Protein AF-A0A1X1YJA9-F1 (afdb_monomer_lite)

Structure (mmCIF, N/CA/C/O backbone):
data_AF-A0A1X1YJA9-F1
#
_entry.id   AF-A0A1X1YJA9-F1
#
loop_
_atom_site.group_PDB
_atom_site.id
_atom_site.type_symbol
_atom_site.label_atom_id
_atom_site.label_alt_id
_atom_site.label_comp_id
_atom_site.label_asym_id
_atom_site.label_entity_id
_atom_site.label_seq_id
_atom_site.pdbx_PDB_ins_code
_atom_site.Cartn_x
_atom_site.Cartn_y
_atom_site.Cartn_z
_atom_site.occupancy
_atom_site.B_iso_or_equiv
_atom_site.auth_seq_id
_atom_site.auth_comp_id
_atom_site.auth_asym_id
_atom_site.auth_atom_id
_atom_site.pdbx_PDB_model_num
ATOM 1 N N . MET A 1 1 ? -40.851 -14.771 -26.280 1.00 38.31 1 MET A N 1
ATOM 2 C CA . MET A 1 1 ? -40.058 -15.560 -25.316 1.00 38.31 1 MET A CA 1
ATOM 3 C C . MET A 1 1 ? -38.694 -15.733 -25.950 1.00 38.31 1 MET A C 1
ATOM 5 O O . MET A 1 1 ? -38.569 -16.517 -26.878 1.00 38.31 1 MET A O 1
ATOM 9 N N . THR A 1 2 ? -37.733 -14.901 -25.561 1.00 39.34 2 THR A N 1
ATOM 10 C CA . THR A 1 2 ? -36.454 -14.766 -26.270 1.00 39.34 2 THR A CA 1
ATOM 11 C C . THR A 1 2 ? -35.361 -14.908 -25.228 1.00 39.34 2 THR A C 1
ATOM 13 O O . THR A 1 2 ? -35.292 -14.103 -24.302 1.00 39.34 2 THR A O 1
ATOM 16 N N . VAL A 1 3 ? -34.596 -15.994 -25.313 1.00 40.00 3 VAL A N 1
ATOM 17 C CA . VAL A 1 3 ? -33.599 -16.350 -24.300 1.00 40.00 3 VAL A CA 1
ATOM 18 C C . VAL A 1 3 ? -32.416 -15.395 -24.417 1.00 40.00 3 VAL A C 1
ATOM 20 O O . VAL A 1 3 ? -31.897 -15.182 -25.512 1.00 40.00 3 VAL A O 1
ATOM 23 N N . ALA A 1 4 ? -32.006 -14.812 -23.292 1.00 39.69 4 ALA A N 1
ATOM 24 C CA . ALA A 1 4 ? -30.808 -13.992 -23.235 1.00 39.69 4 ALA A CA 1
ATOM 25 C C . ALA A 1 4 ? -29.577 -14.856 -23.537 1.00 39.69 4 ALA A C 1
ATOM 27 O O . ALA A 1 4 ? -29.364 -15.890 -22.903 1.00 39.69 4 ALA A O 1
ATOM 28 N N . LEU A 1 5 ? -28.753 -14.413 -24.486 1.00 44.44 5 LEU A N 1
ATOM 29 C CA . LEU A 1 5 ? -27.400 -14.931 -24.641 1.00 44.44 5 LEU A CA 1
ATOM 30 C C . LEU A 1 5 ? -26.568 -14.396 -23.476 1.00 44.44 5 LEU A C 1
ATOM 32 O O . LEU A 1 5 ? -26.070 -13.272 -23.526 1.00 44.44 5 LEU A O 1
ATOM 36 N N . SER A 1 6 ? -26.447 -15.195 -22.416 1.00 47.00 6 SER A N 1
ATOM 37 C CA . SER A 1 6 ? -25.467 -14.966 -21.358 1.00 47.00 6 SER A CA 1
ATOM 38 C C . SER A 1 6 ? -24.074 -15.010 -21.980 1.00 47.00 6 SER A C 1
ATOM 40 O O . SER A 1 6 ? -23.556 -16.090 -22.264 1.00 47.00 6 SER A O 1
ATOM 42 N N . GLY A 1 7 ? -23.489 -13.838 -22.228 1.00 41.28 7 GLY A N 1
ATOM 43 C CA . GLY A 1 7 ? -22.099 -13.735 -22.655 1.00 41.28 7 GLY A CA 1
ATOM 44 C C . GLY A 1 7 ? -21.202 -14.424 -21.631 1.00 41.28 7 GLY A C 1
ATOM 45 O O . GLY A 1 7 ? -21.383 -14.244 -20.425 1.00 41.28 7 GLY A O 1
ATOM 46 N N . SER A 1 8 ? -20.256 -15.231 -22.106 1.00 46.12 8 SER A N 1
ATOM 47 C CA . SER A 1 8 ? -19.217 -15.798 -21.253 1.00 46.12 8 SER A CA 1
ATOM 48 C C . SER A 1 8 ? -18.495 -14.664 -20.534 1.00 46.12 8 SER A C 1
ATOM 50 O O . SER A 1 8 ? -17.975 -13.764 -21.193 1.00 46.12 8 SER A O 1
ATOM 52 N N . ALA A 1 9 ? -18.443 -14.716 -19.202 1.00 55.88 9 ALA A N 1
ATOM 53 C CA . ALA A 1 9 ? -17.535 -13.873 -18.441 1.00 55.88 9 ALA A CA 1
ATOM 54 C C . ALA A 1 9 ? -16.106 -14.264 -18.837 1.00 55.88 9 ALA A C 1
ATOM 56 O O . ALA A 1 9 ? -15.605 -15.312 -18.429 1.00 55.88 9 ALA A O 1
ATOM 57 N N . GLU A 1 10 ? -15.503 -13.466 -19.713 1.00 61.03 10 GLU A N 1
ATOM 58 C CA . GLU A 1 10 ? -14.151 -13.672 -20.216 1.00 61.03 10 GLU A CA 1
ATOM 59 C C . GLU A 1 10 ? -13.189 -13.479 -19.037 1.00 61.03 10 GLU A C 1
ATOM 61 O O . GLU A 1 10 ? -13.068 -12.387 -18.479 1.00 61.03 10 GLU A O 1
ATOM 66 N N . VAL A 1 11 ? -12.614 -14.585 -18.557 1.00 81.56 11 VAL A N 1
ATOM 67 C CA . VAL A 1 11 ? -11.820 -14.594 -17.324 1.00 81.56 11 VAL A CA 1
ATOM 68 C C . VAL A 1 11 ? -10.480 -13.924 -17.604 1.00 81.56 11 VAL A C 1
ATOM 70 O O . VAL A 1 11 ? -9.646 -14.495 -18.304 1.00 81.56 11 VAL A O 1
ATOM 73 N N . GLU A 1 12 ? -10.282 -12.732 -17.033 1.00 88.75 12 GLU A N 1
ATOM 74 C CA . GLU A 1 12 ? -9.032 -11.966 -17.111 1.00 88.75 12 GLU A CA 1
ATOM 75 C C . GLU A 1 12 ? -7.826 -12.863 -16.788 1.00 88.75 12 GLU A C 1
ATOM 77 O O . GLU A 1 12 ? -7.743 -13.464 -15.711 1.00 88.75 12 GLU A O 1
ATOM 82 N N . THR A 1 13 ? -6.874 -12.958 -17.718 1.00 92.88 13 THR A N 1
ATOM 83 C CA . THR A 1 13 ? -5.670 -13.762 -17.498 1.00 92.88 13 THR A CA 1
ATOM 84 C C . THR A 1 13 ? -4.773 -13.114 -16.434 1.00 92.88 13 THR A C 1
ATOM 86 O O . THR A 1 13 ? -4.755 -11.886 -16.296 1.00 92.88 13 THR A O 1
ATOM 89 N N . PRO A 1 14 ? -3.933 -13.887 -15.712 1.00 93.00 14 PRO A N 1
ATOM 90 C CA . PRO A 1 14 ? -3.001 -13.322 -14.730 1.00 93.00 14 PRO A CA 1
ATOM 91 C C . PRO A 1 14 ? -2.089 -12.226 -15.305 1.00 93.00 14 PRO A C 1
ATOM 93 O O . PRO A 1 14 ? -1.749 -11.272 -14.611 1.00 93.00 14 PRO A O 1
ATOM 96 N N . ARG A 1 15 ? -1.733 -12.320 -16.595 1.00 92.25 15 ARG A N 1
ATOM 97 C CA . ARG A 1 15 ? -0.917 -11.315 -17.289 1.00 92.25 15 ARG A CA 1
ATOM 98 C C . ARG A 1 15 ? -1.684 -10.016 -17.548 1.00 92.25 15 ARG A C 1
ATOM 100 O O . ARG A 1 15 ? -1.123 -8.944 -17.342 1.00 92.25 15 ARG A O 1
ATOM 107 N N . GLU A 1 16 ? -2.940 -10.095 -17.983 1.00 93.81 16 GLU A N 1
ATOM 108 C CA . GLU A 1 16 ? -3.794 -8.914 -18.187 1.00 93.81 16 GLU A CA 1
ATOM 109 C C . GLU A 1 16 ? -4.064 -8.205 -16.858 1.00 93.81 16 GLU A C 1
ATOM 111 O O . GLU A 1 16 ? -3.845 -6.996 -16.756 1.00 93.81 16 GLU A O 1
ATOM 116 N N . ARG A 1 17 ? -4.395 -8.974 -15.812 1.00 95.56 17 ARG A N 1
ATOM 117 C CA . ARG A 1 17 ? -4.565 -8.478 -14.440 1.00 95.56 17 ARG A CA 1
ATOM 118 C C . ARG A 1 17 ? -3.319 -7.758 -13.925 1.00 95.56 17 ARG A C 1
ATOM 120 O O . ARG A 1 17 ? -3.427 -6.648 -13.401 1.00 95.56 17 ARG A O 1
ATOM 127 N N . ALA A 1 18 ? -2.141 -8.356 -14.117 1.00 94.50 18 ALA A N 1
ATOM 128 C CA . ALA A 1 18 ? -0.868 -7.764 -13.723 1.00 94.50 18 ALA A CA 1
ATOM 129 C C . ALA A 1 18 ? -0.616 -6.424 -14.436 1.00 94.50 18 ALA A C 1
ATOM 131 O O . ALA A 1 18 ? -0.303 -5.426 -13.786 1.00 94.50 18 ALA A O 1
ATOM 132 N N . VAL A 1 19 ? -0.809 -6.367 -15.760 1.00 93.81 19 VAL A N 1
ATOM 133 C CA . VAL A 1 19 ? -0.660 -5.127 -16.545 1.00 93.81 19 VAL A CA 1
ATOM 134 C C . VAL A 1 19 ? -1.670 -4.066 -16.096 1.00 93.81 19 VAL A C 1
ATOM 136 O O . VAL A 1 19 ? -1.288 -2.918 -15.864 1.00 93.81 19 VAL A O 1
ATOM 139 N N . ARG A 1 20 ? -2.940 -4.438 -15.892 1.00 95.81 20 ARG A N 1
ATOM 140 C CA . ARG A 1 20 ? -3.984 -3.526 -15.406 1.00 95.81 20 ARG A CA 1
ATOM 141 C C . ARG A 1 20 ? -3.640 -2.938 -14.037 1.00 95.81 20 ARG A C 1
ATOM 143 O O . ARG A 1 20 ? -3.781 -1.731 -13.854 1.00 95.81 20 ARG A O 1
ATOM 150 N N . ARG A 1 21 ? -3.153 -3.750 -13.094 1.00 95.19 21 ARG A N 1
ATOM 151 C CA . ARG A 1 21 ? -2.753 -3.288 -11.752 1.00 95.19 21 ARG A CA 1
ATOM 152 C C . ARG A 1 21 ? -1.483 -2.436 -11.758 1.00 95.19 21 ARG A C 1
ATOM 154 O O . ARG A 1 21 ? -1.374 -1.528 -10.942 1.00 95.19 21 ARG A O 1
ATOM 161 N N . VAL A 1 22 ? -0.553 -2.641 -12.692 1.00 94.00 22 VAL A N 1
ATOM 162 C CA . VAL A 1 22 ? 0.567 -1.702 -12.913 1.00 94.00 22 VAL A CA 1
ATOM 163 C C . VAL A 1 22 ? 0.062 -0.350 -13.411 1.00 94.00 22 VAL A C 1
ATOM 165 O O . VAL A 1 22 ? 0.525 0.696 -12.964 1.00 94.00 22 VAL A O 1
ATOM 168 N N . GLU A 1 23 ? -0.904 -0.352 -14.323 1.00 92.50 23 GLU A N 1
ATOM 169 C CA . GLU A 1 23 ? -1.523 0.870 -14.833 1.00 92.50 23 GLU A CA 1
ATOM 170 C C . GLU A 1 23 ? -2.392 1.584 -13.779 1.00 92.50 23 GLU A C 1
ATOM 172 O O . GLU A 1 23 ? -2.466 2.812 -13.767 1.00 92.50 23 GLU A O 1
ATOM 177 N N . GLU A 1 24 ? -2.996 0.840 -12.851 1.00 93.62 24 GLU A N 1
ATOM 178 C CA . GLU A 1 24 ? -3.624 1.368 -11.635 1.00 93.62 24 GLU A CA 1
ATOM 179 C C . GLU A 1 24 ? -2.577 1.996 -10.698 1.00 93.62 24 GLU A C 1
ATOM 181 O O . GLU A 1 24 ? -2.713 3.156 -10.315 1.00 93.62 24 GLU A O 1
ATOM 186 N N . LEU A 1 25 ? -1.478 1.285 -10.421 1.00 93.56 25 LEU A N 1
ATOM 187 C CA . LEU A 1 25 ? -0.367 1.739 -9.577 1.00 93.56 25 LEU A CA 1
ATOM 188 C C . LEU A 1 25 ? 0.267 3.044 -10.091 1.00 93.56 25 LEU A C 1
ATOM 190 O O . LEU A 1 25 ? 0.541 3.941 -9.301 1.00 93.56 25 LEU A O 1
ATOM 194 N N . LYS A 1 26 ? 0.442 3.188 -11.412 1.00 88.38 26 LYS A N 1
ATOM 195 C CA . LYS A 1 26 ? 0.945 4.422 -12.050 1.00 88.38 26 LYS A CA 1
ATOM 196 C C . LYS A 1 26 ? -0.016 5.613 -11.936 1.00 88.38 26 LYS A C 1
ATOM 198 O O . LYS A 1 26 ? 0.427 6.755 -12.033 1.00 88.38 26 LYS A O 1
ATOM 203 N N . ARG A 1 27 ? -1.323 5.367 -11.779 1.00 87.94 27 ARG A N 1
ATOM 204 C CA . ARG A 1 27 ? -2.365 6.404 -11.626 1.00 87.94 27 ARG A CA 1
ATOM 205 C C . ARG A 1 27 ? -2.728 6.677 -10.162 1.00 87.94 27 ARG A C 1
ATOM 207 O O . ARG A 1 27 ? -3.435 7.645 -9.887 1.00 87.94 27 ARG A O 1
ATOM 214 N N . ALA A 1 28 ? -2.261 5.846 -9.232 1.00 86.06 28 ALA A N 1
ATOM 215 C CA . ALA A 1 28 ? -2.582 5.926 -7.816 1.00 86.06 28 ALA A CA 1
ATOM 216 C C . ALA A 1 28 ? -1.947 7.163 -7.150 1.00 86.06 28 ALA A C 1
ATOM 218 O O . ALA A 1 28 ? -0.777 7.163 -6.778 1.00 86.06 28 ALA A O 1
ATOM 219 N N . VAL A 1 29 ? -2.750 8.212 -6.943 1.00 67.88 29 VAL A N 1
ATOM 220 C CA . VAL A 1 29 ? -2.381 9.382 -6.114 1.00 67.88 29 VAL A CA 1
ATOM 221 C C . VAL A 1 29 ? -2.422 9.040 -4.611 1.00 67.88 29 VAL A C 1
ATOM 223 O O . VAL A 1 29 ? -1.763 9.682 -3.798 1.00 67.88 29 VAL A O 1
ATOM 226 N N . GLY A 1 30 ? -3.161 7.991 -4.243 1.00 78.44 30 GLY A N 1
ATOM 227 C CA . GLY A 1 30 ? -3.209 7.376 -2.917 1.00 78.44 30 GLY A CA 1
ATOM 228 C C . GLY A 1 30 ? -3.543 5.886 -3.049 1.00 78.44 30 GLY A C 1
ATOM 229 O O . GLY A 1 30 ? -3.895 5.431 -4.135 1.00 78.44 30 GLY A O 1
ATOM 230 N N . GLY A 1 31 ? -3.402 5.105 -1.974 1.00 84.62 31 GLY A N 1
ATOM 231 C CA . GLY A 1 31 ? -3.636 3.651 -2.026 1.00 84.62 31 GLY A CA 1
ATOM 232 C C . GLY A 1 31 ? -2.539 2.847 -2.745 1.00 84.62 31 GLY A C 1
ATOM 233 O O . GLY A 1 31 ? -2.741 1.683 -3.068 1.00 84.62 31 GLY A O 1
ATOM 234 N N . VAL A 1 32 ? -1.351 3.423 -2.967 1.00 93.25 32 VAL A N 1
ATOM 235 C CA . VAL A 1 32 ? -0.197 2.743 -3.598 1.00 93.25 32 VAL A CA 1
ATOM 236 C C . VAL A 1 32 ? 0.113 1.399 -2.921 1.00 93.25 32 VAL A C 1
ATOM 238 O O . VAL A 1 32 ? 0.287 0.387 -3.595 1.00 93.25 32 VAL A O 1
ATOM 241 N N . LEU A 1 33 ? 0.123 1.368 -1.585 1.00 94.50 33 LEU A N 1
ATOM 242 C CA . LEU A 1 33 ? 0.363 0.155 -0.793 1.00 94.50 33 LEU A CA 1
ATOM 243 C C . LEU A 1 33 ? -0.752 -0.890 -0.939 1.00 94.50 33 LEU A C 1
ATOM 245 O O . LEU A 1 33 ? -0.474 -2.084 -0.909 1.00 94.50 33 LEU A O 1
ATOM 249 N N . GLU A 1 34 ? -1.996 -0.458 -1.143 1.00 94.06 34 GLU A N 1
ATOM 250 C CA . GLU A 1 34 ? -3.133 -1.340 -1.407 1.00 94.06 34 GLU A CA 1
ATOM 251 C C . GLU A 1 34 ? -3.023 -2.012 -2.786 1.00 94.06 34 GLU A C 1
ATOM 253 O O . GLU A 1 34 ? -3.239 -3.222 -2.906 1.00 94.06 34 GLU A O 1
ATOM 258 N N . VAL A 1 35 ? -2.642 -1.268 -3.829 1.00 95.44 35 VAL A N 1
ATOM 259 C CA . VAL A 1 35 ? -2.414 -1.845 -5.167 1.00 95.44 35 VAL A CA 1
ATOM 260 C C . VAL A 1 35 ? -1.210 -2.791 -5.137 1.00 95.44 35 VAL A C 1
ATOM 262 O O . VAL A 1 35 ? -1.294 -3.925 -5.609 1.00 95.44 35 VAL A O 1
ATOM 265 N N . LEU A 1 36 ? -0.114 -2.382 -4.489 1.00 96.62 36 LEU A N 1
ATOM 266 C CA . LEU A 1 36 ? 1.062 -3.229 -4.280 1.00 96.62 36 LEU A CA 1
ATOM 267 C C . LEU A 1 36 ? 0.748 -4.514 -3.503 1.00 96.62 36 LEU A C 1
ATOM 269 O O . LEU A 1 36 ? 1.248 -5.573 -3.872 1.00 96.62 36 LEU A O 1
ATOM 273 N N . ALA A 1 37 ? -0.093 -4.455 -2.469 1.00 96.38 37 ALA A N 1
ATOM 274 C CA . ALA A 1 37 ? -0.510 -5.634 -1.715 1.00 96.38 37 ALA A CA 1
ATOM 275 C C . ALA A 1 37 ? -1.370 -6.601 -2.544 1.00 96.38 37 ALA A C 1
ATOM 277 O O . ALA A 1 37 ? -1.283 -7.810 -2.341 1.00 96.38 37 ALA A O 1
ATOM 278 N N . ALA A 1 38 ? -2.155 -6.102 -3.507 1.00 95.19 38 ALA A N 1
ATOM 279 C CA . ALA A 1 38 ? -2.885 -6.957 -4.444 1.00 95.19 38 ALA A CA 1
ATOM 280 C C . ALA A 1 38 ? -1.932 -7.641 -5.446 1.00 95.19 38 ALA A C 1
ATOM 282 O O . ALA A 1 38 ? -2.020 -8.849 -5.653 1.00 95.19 38 ALA A O 1
ATOM 283 N N . 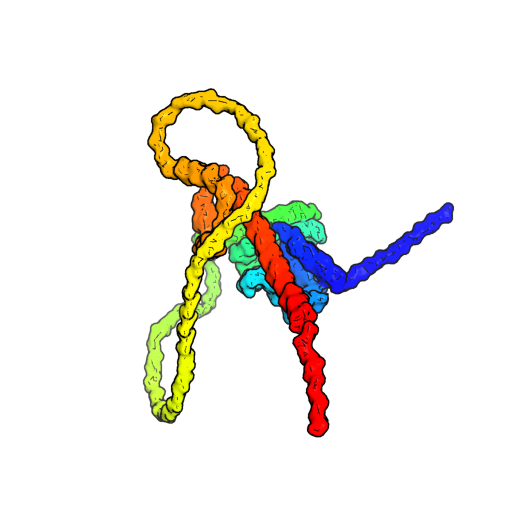ILE A 1 39 ? -0.968 -6.889 -5.996 1.00 96.62 39 ILE A N 1
ATOM 284 C CA . ILE A 1 39 ? 0.088 -7.417 -6.882 1.00 96.62 39 ILE A CA 1
ATOM 285 C C . ILE A 1 39 ? 0.963 -8.456 -6.160 1.00 96.62 39 ILE A C 1
ATOM 287 O O . ILE A 1 39 ? 1.380 -9.440 -6.767 1.00 96.62 39 ILE A O 1
ATOM 291 N N . TYR A 1 40 ? 1.255 -8.242 -4.874 1.00 97.06 40 TYR A N 1
ATOM 292 C CA . TYR A 1 40 ? 2.012 -9.180 -4.047 1.00 97.06 40 TYR A CA 1
ATOM 293 C C . TYR A 1 40 ? 1.235 -10.480 -3.803 1.00 97.06 40 TYR A C 1
ATOM 295 O O . TYR A 1 40 ? 1.763 -11.551 -4.093 1.00 97.06 40 TYR A O 1
ATOM 303 N N . ARG A 1 41 ? -0.015 -10.378 -3.317 1.00 95.50 41 ARG A N 1
ATOM 304 C CA . ARG A 1 41 ? -0.879 -11.523 -2.971 1.00 95.50 41 ARG A CA 1
ATOM 305 C C . ARG A 1 41 ? -1.089 -12.473 -4.147 1.00 95.50 41 ARG A C 1
ATOM 307 O O . ARG A 1 41 ? -0.960 -13.678 -3.979 1.00 95.50 41 ARG A O 1
ATOM 314 N N . ASP A 1 42 ? -1.391 -11.922 -5.319 1.00 96.06 42 ASP A N 1
ATOM 315 C CA . ASP A 1 42 ? -1.706 -12.716 -6.512 1.00 96.06 42 ASP A CA 1
ATOM 316 C C . ASP A 1 42 ? -0.458 -13.033 -7.365 1.00 96.06 42 ASP A C 1
ATOM 318 O O . ASP A 1 42 ? -0.577 -13.537 -8.481 1.00 96.06 42 ASP A O 1
ATOM 322 N N . GLU A 1 43 ? 0.736 -12.710 -6.849 1.00 96.31 43 GLU A N 1
ATOM 323 C CA . GLU A 1 43 ? 2.055 -12.887 -7.476 1.00 96.31 43 GLU A CA 1
ATOM 324 C C . GLU A 1 43 ? 2.194 -12.273 -8.885 1.00 96.31 43 GLU A C 1
ATOM 326 O O . GLU A 1 43 ? 3.091 -12.633 -9.651 1.00 96.31 43 GLU A O 1
ATOM 331 N N . ASP A 1 44 ? 1.347 -11.291 -9.211 1.00 96.44 44 ASP A N 1
ATOM 332 C CA . ASP A 1 44 ? 1.228 -10.653 -10.529 1.00 96.44 44 ASP A CA 1
ATOM 333 C C . ASP A 1 44 ? 2.568 -10.118 -11.062 1.00 96.44 44 ASP A C 1
ATOM 335 O O . ASP A 1 44 ? 2.820 -10.131 -12.268 1.00 96.44 44 ASP A O 1
ATOM 339 N N . TRP A 1 45 ? 3.462 -9.699 -10.160 1.00 95.62 45 TRP A N 1
ATOM 340 C CA . TRP A 1 45 ? 4.809 -9.225 -10.485 1.00 95.62 45 TRP A CA 1
ATOM 341 C C . TRP A 1 45 ? 5.660 -10.245 -11.258 1.00 95.62 45 TRP A C 1
ATOM 343 O O . TRP A 1 45 ? 6.564 -9.837 -11.984 1.00 95.62 45 TRP A O 1
ATOM 353 N N . ARG A 1 46 ? 5.356 -11.548 -11.164 1.00 96.50 46 ARG A N 1
ATOM 354 C CA . ARG A 1 46 ? 6.037 -12.617 -11.918 1.00 96.50 46 ARG A CA 1
ATOM 355 C C . ARG A 1 46 ? 5.704 -12.635 -13.410 1.00 96.50 46 ARG A C 1
ATOM 357 O O . ARG A 1 46 ? 6.454 -13.217 -14.187 1.00 96.50 46 ARG A O 1
ATOM 364 N N . TYR A 1 47 ? 4.594 -12.019 -13.819 1.00 95.56 47 TYR A N 1
ATOM 365 C CA . TYR A 1 47 ? 4.184 -11.918 -15.227 1.00 95.56 47 TYR A CA 1
ATOM 366 C C . TYR A 1 47 ? 4.674 -10.621 -15.893 1.00 95.56 47 TYR A C 1
ATOM 368 O O . TYR A 1 47 ? 4.476 -10.417 -17.095 1.00 95.56 47 TYR A O 1
ATOM 376 N N . LEU A 1 48 ? 5.318 -9.745 -15.117 1.00 94.62 48 LEU A N 1
ATOM 377 C CA . LEU A 1 48 ? 5.828 -8.449 -15.543 1.00 94.62 48 LEU A CA 1
ATOM 378 C C . LEU A 1 48 ? 7.328 -8.511 -15.843 1.00 94.62 48 LEU A C 1
ATOM 380 O O . LEU A 1 48 ? 8.063 -9.326 -15.289 1.00 94.62 48 LEU A O 1
ATOM 384 N N . HIS A 1 49 ? 7.759 -7.621 -16.731 1.00 93.75 49 HIS A N 1
ATOM 385 C CA . HIS A 1 49 ? 9.134 -7.520 -17.205 1.00 93.75 49 HIS A CA 1
ATOM 386 C C . HIS A 1 49 ? 9.567 -6.047 -17.171 1.00 93.75 49 HIS A C 1
ATOM 388 O O . HIS A 1 49 ? 8.712 -5.155 -17.194 1.00 93.75 49 HIS A O 1
ATOM 394 N N . ASP A 1 50 ? 10.871 -5.795 -17.093 1.00 92.19 50 ASP A N 1
ATOM 395 C CA . ASP A 1 50 ? 11.444 -4.448 -17.189 1.00 92.19 50 ASP A CA 1
ATOM 396 C C . ASP A 1 50 ? 11.568 -3.953 -18.648 1.00 92.19 50 ASP A C 1
ATOM 398 O O . ASP A 1 50 ? 11.220 -4.662 -19.594 1.00 92.19 50 ASP A O 1
ATOM 402 N N . ASP A 1 51 ? 12.075 -2.728 -18.837 1.00 90.50 51 ASP A N 1
ATOM 403 C CA . ASP A 1 51 ? 12.312 -2.110 -20.154 1.00 90.50 51 ASP A CA 1
ATOM 404 C C . ASP A 1 51 ? 13.279 -2.926 -21.046 1.00 90.50 51 ASP A C 1
ATOM 406 O O . ASP A 1 51 ? 13.306 -2.733 -22.262 1.00 90.50 51 ASP A O 1
ATOM 410 N N . THR A 1 52 ? 14.067 -3.851 -20.477 1.00 90.12 52 THR A N 1
ATOM 411 C CA . THR A 1 52 ? 14.957 -4.761 -21.227 1.00 90.12 52 THR A CA 1
ATOM 412 C C . THR A 1 52 ? 14.271 -6.069 -21.632 1.00 90.12 52 THR A C 1
ATOM 414 O O . THR A 1 52 ? 14.840 -6.863 -22.382 1.00 90.12 52 THR A O 1
ATOM 417 N N . GLY A 1 53 ? 13.041 -6.297 -21.161 1.00 90.88 53 GLY A N 1
ATOM 418 C CA . GLY A 1 53 ? 12.308 -7.546 -21.336 1.00 90.88 53 GLY A CA 1
ATOM 419 C C . GLY A 1 53 ? 12.724 -8.648 -20.357 1.00 90.88 53 GLY A C 1
ATOM 420 O O . GLY A 1 53 ? 12.334 -9.797 -20.560 1.00 90.88 53 GLY A O 1
ATOM 421 N N . ALA A 1 54 ? 13.486 -8.334 -19.304 1.00 93.56 54 ALA A N 1
ATOM 422 C CA . ALA A 1 54 ? 13.859 -9.301 -18.276 1.00 93.56 54 ALA A CA 1
ATOM 423 C C . ALA A 1 54 ? 12.750 -9.425 -17.208 1.00 93.56 54 ALA A C 1
ATOM 425 O O . ALA A 1 54 ? 12.167 -8.413 -16.810 1.00 93.56 54 ALA A O 1
ATOM 426 N N . PRO A 1 55 ? 12.432 -10.641 -16.722 1.00 94.50 55 PRO A N 1
ATOM 427 C CA . PRO A 1 55 ? 11.478 -10.821 -15.631 1.00 94.50 55 PRO A CA 1
ATOM 428 C C . PRO A 1 55 ? 12.073 -10.335 -14.304 1.00 94.50 55 PRO A C 1
ATOM 430 O O . PRO A 1 55 ? 13.269 -10.491 -14.047 1.00 94.50 55 PRO A O 1
ATOM 433 N N . PHE A 1 56 ? 11.236 -9.795 -13.417 1.00 94.25 56 PHE A N 1
ATOM 434 C CA . PHE A 1 56 ? 11.689 -9.390 -12.084 1.00 94.25 56 PHE A CA 1
ATOM 435 C C . PHE A 1 56 ? 12.076 -10.611 -11.238 1.00 94.25 56 PHE A C 1
ATOM 437 O O . PHE A 1 56 ? 11.285 -11.536 -11.067 1.00 94.25 56 PHE A O 1
ATOM 444 N N . ALA A 1 57 ? 13.264 -10.587 -10.630 1.00 92.62 57 ALA A N 1
ATOM 445 C CA . ALA A 1 57 ? 13.753 -11.648 -9.746 1.00 92.62 57 ALA A CA 1
ATOM 446 C C . ALA A 1 57 ? 13.035 -11.681 -8.381 1.00 92.62 57 ALA A C 1
ATOM 448 O O . ALA A 1 57 ? 13.160 -12.643 -7.625 1.00 92.62 57 ALA A O 1
ATOM 449 N N . GLY A 1 58 ? 12.285 -10.629 -8.041 1.00 94.94 58 GLY A N 1
ATOM 450 C CA . GLY A 1 58 ? 11.505 -10.556 -6.812 1.00 94.94 58 GLY A CA 1
ATOM 451 C C . GLY A 1 58 ? 10.649 -9.297 -6.726 1.00 94.94 58 GLY A C 1
ATOM 452 O O . GLY A 1 58 ? 10.975 -8.264 -7.314 1.00 94.94 58 GLY A O 1
ATOM 453 N N . PHE A 1 59 ? 9.595 -9.350 -5.910 1.00 95.88 59 PHE A N 1
ATOM 454 C CA . PHE A 1 59 ? 8.682 -8.225 -5.685 1.00 95.88 59 PHE A CA 1
ATOM 455 C C . PHE A 1 59 ? 9.399 -6.922 -5.275 1.00 95.88 59 PHE A C 1
ATOM 457 O O . PHE A 1 59 ? 9.044 -5.847 -5.746 1.00 95.88 59 PHE A O 1
ATOM 464 N N . GLY A 1 60 ? 10.467 -7.002 -4.471 1.00 94.62 60 GLY A N 1
ATOM 465 C CA . GLY A 1 60 ? 11.266 -5.826 -4.097 1.00 94.62 60 GLY A CA 1
ATOM 466 C C . GLY A 1 60 ? 11.947 -5.126 -5.284 1.00 94.62 60 GLY A C 1
ATOM 467 O O . GLY A 1 60 ? 11.995 -3.898 -5.311 1.00 94.62 60 GLY A O 1
ATOM 468 N N . GLN A 1 61 ? 12.413 -5.884 -6.286 1.00 94.62 61 GLN A N 1
ATOM 469 C CA . GLN A 1 61 ? 12.983 -5.327 -7.520 1.00 94.62 61 GLN A CA 1
ATOM 470 C C . GLN A 1 61 ? 11.886 -4.678 -8.372 1.00 94.62 61 GLN A C 1
ATOM 472 O O . GLN A 1 61 ? 12.067 -3.557 -8.840 1.00 94.62 61 GLN A O 1
ATOM 477 N N . PHE A 1 62 ? 10.732 -5.340 -8.511 1.00 95.88 62 PHE A N 1
ATOM 478 C CA . PHE A 1 62 ? 9.556 -4.786 -9.191 1.00 95.88 62 PHE A CA 1
ATOM 479 C C . PHE A 1 62 ? 9.112 -3.445 -8.576 1.00 95.88 62 PHE A C 1
ATOM 481 O O . PHE A 1 62 ? 8.879 -2.480 -9.306 1.00 95.88 62 PHE A O 1
ATOM 488 N N . VAL A 1 63 ? 9.042 -3.358 -7.242 1.00 95.31 63 VAL A N 1
ATOM 489 C CA . VAL A 1 63 ? 8.702 -2.122 -6.516 1.00 95.31 63 VAL A CA 1
ATOM 490 C C . VAL A 1 63 ? 9.745 -1.030 -6.762 1.00 95.31 63 VAL A C 1
ATOM 492 O O . VAL A 1 63 ? 9.369 0.094 -7.088 1.00 95.31 63 VAL A O 1
ATOM 495 N N . GLN A 1 64 ? 11.042 -1.349 -6.648 1.00 94.50 64 GLN A N 1
ATOM 496 C CA . GLN A 1 64 ? 12.127 -0.390 -6.897 1.00 94.50 64 GLN A CA 1
ATOM 497 C C . GLN A 1 64 ? 12.098 0.152 -8.329 1.00 94.50 64 GLN A C 1
ATOM 499 O O . GLN A 1 64 ? 12.295 1.344 -8.541 1.00 94.50 64 GLN A O 1
ATOM 504 N N . TYR A 1 65 ? 11.845 -0.717 -9.303 1.00 94.00 65 TYR A N 1
ATOM 505 C CA . TYR A 1 65 ? 11.762 -0.352 -10.710 1.00 94.00 65 TYR A CA 1
ATOM 506 C C . TYR A 1 65 ? 10.525 0.510 -11.011 1.00 94.00 65 TYR A C 1
ATOM 508 O O . TYR A 1 65 ? 10.628 1.539 -11.672 1.00 94.00 65 TYR A O 1
ATOM 516 N N . THR A 1 66 ? 9.358 0.122 -10.487 1.00 91.88 66 THR A N 1
ATOM 517 C CA . THR A 1 66 ? 8.069 0.726 -10.867 1.00 91.88 66 THR A CA 1
ATOM 518 C C . THR A 1 66 ? 7.778 2.040 -10.144 1.00 91.88 66 THR A C 1
ATOM 520 O O . THR A 1 66 ? 7.209 2.949 -10.745 1.00 91.88 66 THR A O 1
ATOM 523 N N . LEU A 1 67 ? 8.163 2.162 -8.868 1.00 89.62 67 LEU A N 1
ATOM 524 C CA . LEU A 1 67 ? 8.027 3.410 -8.101 1.00 89.62 67 LEU A CA 1
ATOM 525 C C . LEU A 1 67 ? 9.284 4.292 -8.163 1.00 89.62 67 LEU A C 1
ATOM 527 O O . LEU A 1 67 ? 9.238 5.458 -7.771 1.00 89.62 67 LEU A O 1
ATOM 531 N N . GLY A 1 68 ? 10.405 3.746 -8.637 1.00 86.19 68 GLY A N 1
ATOM 532 C CA . GLY A 1 68 ? 11.697 4.420 -8.642 1.00 86.19 68 GLY A CA 1
ATOM 533 C C . GLY A 1 68 ? 12.273 4.667 -7.241 1.00 86.19 68 GLY A C 1
ATOM 534 O O . GLY A 1 68 ? 11.837 4.126 -6.218 1.00 86.19 68 GLY A O 1
ATOM 535 N N . GLY A 1 69 ? 13.287 5.531 -7.196 1.00 84.56 69 GLY A N 1
ATOM 536 C CA . GLY A 1 69 ? 13.992 5.888 -5.967 1.00 84.56 69 GLY A CA 1
ATOM 537 C C . GLY A 1 69 ? 14.995 4.824 -5.508 1.00 84.56 69 GLY A C 1
ATOM 538 O O . GLY A 1 69 ? 15.545 4.062 -6.302 1.00 84.56 69 GLY A O 1
ATOM 539 N N . SER A 1 70 ? 15.293 4.811 -4.208 1.00 87.88 70 SER A N 1
ATOM 540 C CA . SER A 1 70 ? 16.344 3.962 -3.637 1.00 87.88 70 SER A CA 1
ATOM 541 C C . SER A 1 70 ? 15.850 2.562 -3.255 1.00 87.88 70 SER A C 1
ATOM 543 O O . SER A 1 70 ? 14.688 2.362 -2.898 1.00 87.88 70 SER A O 1
ATOM 545 N N . ALA A 1 71 ? 16.770 1.593 -3.204 1.00 88.25 71 ALA A N 1
ATOM 546 C CA . ALA A 1 71 ? 16.497 0.260 -2.655 1.00 88.25 71 ALA A CA 1
ATOM 547 C C . ALA A 1 71 ? 15.986 0.308 -1.195 1.00 88.25 71 ALA A C 1
ATOM 549 O O . ALA A 1 71 ? 15.195 -0.537 -0.781 1.00 88.25 71 ALA A O 1
ATOM 550 N N . SER A 1 72 ? 16.382 1.330 -0.422 1.00 87.38 72 SER A N 1
ATOM 551 C CA . SER A 1 72 ? 15.860 1.583 0.931 1.00 87.38 72 SER A CA 1
ATOM 552 C C . SER A 1 72 ? 14.368 1.939 0.910 1.00 87.38 72 SER A C 1
ATOM 554 O O . SER A 1 72 ? 13.591 1.383 1.686 1.00 87.38 72 SER A O 1
ATOM 556 N N . ASN A 1 73 ? 13.938 2.793 -0.027 1.00 87.50 73 ASN A N 1
ATOM 557 C CA . ASN A 1 73 ? 12.525 3.113 -0.231 1.00 87.50 73 ASN A CA 1
ATOM 558 C C . ASN A 1 73 ? 11.723 1.862 -0.629 1.00 87.50 73 ASN A C 1
ATOM 560 O O . ASN A 1 73 ? 10.734 1.526 0.021 1.00 87.50 73 ASN A O 1
ATOM 564 N N . ALA A 1 74 ? 12.202 1.111 -1.626 1.00 91.94 74 ALA A N 1
ATOM 565 C CA . ALA A 1 74 ? 11.559 -0.127 -2.069 1.00 91.94 74 ALA A CA 1
ATOM 566 C C . ALA A 1 74 ? 11.431 -1.168 -0.941 1.00 91.94 74 ALA A C 1
ATOM 568 O O . ALA A 1 74 ? 10.390 -1.813 -0.808 1.00 91.94 74 ALA A O 1
ATOM 569 N N . ARG A 1 75 ? 12.445 -1.280 -0.069 1.00 91.69 75 ARG A N 1
ATOM 570 C CA . ARG A 1 75 ? 12.398 -2.130 1.130 1.00 91.69 75 ARG A CA 1
ATOM 571 C C . ARG A 1 75 ? 11.290 -1.711 2.103 1.00 91.69 75 ARG A C 1
ATOM 573 O O . ARG A 1 75 ? 10.633 -2.598 2.637 1.00 91.69 75 ARG A O 1
ATOM 580 N N . ARG A 1 76 ? 11.053 -0.407 2.318 1.00 91.44 76 ARG A N 1
ATOM 581 C CA . ARG A 1 76 ? 9.949 0.083 3.174 1.00 91.44 76 ARG A CA 1
ATOM 582 C C . ARG A 1 76 ? 8.584 -0.274 2.592 1.00 91.44 76 ARG A C 1
ATOM 584 O O . ARG A 1 76 ? 7.753 -0.815 3.312 1.00 91.44 76 ARG A O 1
ATOM 591 N N . TYR A 1 77 ? 8.372 -0.032 1.296 1.00 93.75 77 TYR A N 1
ATOM 592 C CA . TYR A 1 77 ? 7.130 -0.417 0.612 1.00 93.75 77 TYR A CA 1
ATOM 593 C C . TYR A 1 77 ? 6.880 -1.923 0.705 1.00 93.75 77 TYR A C 1
ATOM 595 O O . TYR A 1 77 ? 5.789 -2.338 1.090 1.00 93.75 77 TYR A O 1
ATOM 603 N N . ARG A 1 78 ? 7.907 -2.739 0.432 1.00 94.62 78 ARG A N 1
ATOM 604 C CA . ARG A 1 78 ? 7.834 -4.194 0.582 1.00 94.62 78 ARG A CA 1
ATOM 605 C C . ARG A 1 78 ? 7.463 -4.599 2.011 1.00 94.62 78 ARG A C 1
ATOM 607 O O . ARG A 1 78 ? 6.516 -5.353 2.191 1.00 94.62 78 ARG A O 1
ATOM 614 N N . GLN A 1 79 ? 8.166 -4.068 3.012 1.00 93.38 79 GLN A N 1
ATOM 615 C CA . GLN A 1 79 ? 7.903 -4.356 4.423 1.00 93.38 79 GLN A CA 1
ATOM 616 C C . GLN A 1 79 ? 6.465 -3.988 4.815 1.00 93.38 79 GLN A C 1
ATOM 618 O O . GLN A 1 79 ? 5.768 -4.807 5.397 1.00 93.38 79 GLN A O 1
ATOM 623 N N . GLY A 1 80 ? 5.990 -2.791 4.463 1.00 94.62 80 GLY A N 1
ATOM 624 C CA . GLY A 1 80 ? 4.621 -2.372 4.770 1.00 94.62 80 GLY A CA 1
ATOM 625 C C . GLY A 1 80 ? 3.549 -3.234 4.105 1.00 94.62 80 GLY A C 1
ATOM 626 O O . GLY A 1 80 ? 2.520 -3.508 4.716 1.00 94.62 80 GLY A O 1
ATOM 627 N N . VAL A 1 81 ? 3.797 -3.710 2.883 1.00 96.75 81 VAL A N 1
ATOM 628 C CA . VAL A 1 81 ? 2.929 -4.687 2.211 1.00 96.75 81 VAL A CA 1
ATOM 629 C C . VAL A 1 81 ? 2.930 -6.021 2.962 1.00 96.75 81 VAL A C 1
ATOM 631 O O . VAL A 1 81 ? 1.870 -6.475 3.385 1.00 96.75 81 VAL A O 1
ATOM 634 N N . GLU A 1 82 ? 4.108 -6.614 3.166 1.00 95.50 82 GLU A N 1
ATOM 635 C CA . GLU A 1 82 ? 4.291 -7.951 3.750 1.00 95.50 82 GLU A CA 1
ATOM 636 C C . GLU A 1 82 ? 3.832 -8.037 5.214 1.00 95.50 82 GLU A C 1
ATOM 638 O O . GLU A 1 82 ? 3.266 -9.048 5.621 1.00 95.50 82 GLU A O 1
ATOM 643 N N . THR A 1 83 ? 4.083 -7.001 6.022 1.00 95.12 83 THR A N 1
ATOM 644 C CA . THR A 1 83 ? 3.970 -7.080 7.490 1.00 95.12 83 THR A CA 1
ATOM 645 C C . THR A 1 83 ? 2.854 -6.232 8.089 1.00 95.12 83 THR A C 1
ATOM 647 O O . THR A 1 83 ? 2.770 -6.158 9.313 1.00 95.12 83 THR A O 1
ATOM 650 N N . LEU A 1 84 ? 2.055 -5.547 7.267 1.00 95.94 84 LEU A N 1
ATOM 651 C CA . LEU A 1 84 ? 0.959 -4.696 7.737 1.00 95.94 84 LEU A CA 1
ATOM 652 C C . LEU A 1 84 ? -0.251 -4.752 6.797 1.00 95.94 84 LEU A C 1
ATOM 654 O O . LEU A 1 84 ? -1.305 -5.230 7.197 1.00 95.94 84 LEU A O 1
ATOM 658 N N . VAL A 1 85 ? -0.114 -4.333 5.536 1.00 96.75 85 VAL A N 1
ATOM 659 C CA . VAL A 1 85 ? -1.274 -4.165 4.639 1.00 96.75 85 VAL A CA 1
ATOM 660 C C . VAL A 1 85 ? -1.879 -5.495 4.184 1.00 96.75 85 VAL A C 1
ATOM 662 O O . VAL A 1 85 ? -3.101 -5.592 4.114 1.00 96.75 85 VAL A O 1
ATOM 665 N N . VAL A 1 86 ? -1.073 -6.525 3.899 1.00 96.69 86 VAL A N 1
ATOM 666 C CA . VAL A 1 86 ? -1.610 -7.862 3.577 1.00 96.69 86 VAL A CA 1
ATOM 667 C C . VAL A 1 86 ? -2.295 -8.499 4.799 1.00 96.69 86 VAL A C 1
ATOM 669 O O . VAL A 1 86 ? -3.476 -8.809 4.669 1.00 96.69 86 VAL A O 1
ATOM 672 N N . PRO A 1 87 ? -1.660 -8.601 5.989 1.00 96.69 87 PRO A N 1
ATOM 673 C CA . PRO A 1 87 ? -2.331 -9.127 7.180 1.00 96.69 87 PRO A CA 1
ATOM 674 C C . PRO A 1 87 ? -3.618 -8.385 7.558 1.00 96.69 87 PRO A C 1
ATOM 676 O O . PRO A 1 87 ? -4.617 -9.030 7.851 1.00 96.69 87 PRO A O 1
ATOM 679 N N . LEU A 1 88 ? -3.633 -7.045 7.513 1.00 96.38 88 LEU A N 1
ATOM 680 C CA . LEU A 1 88 ? -4.844 -6.280 7.832 1.00 96.38 88 LEU A CA 1
ATOM 681 C C . LEU A 1 88 ? -5.981 -6.555 6.838 1.00 96.38 88 LEU A C 1
ATOM 683 O O . LEU A 1 88 ? -7.126 -6.665 7.257 1.00 96.38 88 LEU A O 1
ATOM 687 N N . ARG A 1 89 ? -5.681 -6.745 5.545 1.00 95.19 89 ARG A N 1
ATOM 688 C CA . ARG A 1 89 ? -6.694 -7.117 4.542 1.00 95.19 89 ARG A CA 1
ATOM 689 C C . ARG A 1 89 ? -7.342 -8.470 4.790 1.00 95.19 89 ARG A C 1
ATOM 691 O O . ARG A 1 89 ? -8.511 -8.625 4.462 1.00 95.19 89 ARG A O 1
ATOM 698 N N . ASP A 1 90 ? -6.599 -9.428 5.335 1.00 94.69 90 ASP A N 1
ATOM 699 C CA . ASP A 1 90 ? -7.135 -10.749 5.677 1.00 94.69 90 ASP A CA 1
ATOM 700 C C . ASP A 1 90 ? -8.005 -10.725 6.953 1.00 94.69 90 ASP A C 1
ATOM 702 O O . ASP A 1 90 ? -8.735 -11.681 7.206 1.00 94.69 90 ASP A O 1
ATOM 706 N N . LEU A 1 91 ? -7.964 -9.631 7.730 1.00 94.38 91 LEU A N 1
ATOM 707 C CA . LEU A 1 91 ? -8.792 -9.400 8.923 1.00 94.38 91 LEU A CA 1
ATOM 708 C C . LEU A 1 91 ? -10.025 -8.512 8.660 1.00 94.38 91 LEU A C 1
ATOM 710 O O . LEU A 1 91 ? -10.960 -8.515 9.457 1.00 94.38 91 LEU A O 1
ATOM 714 N N . THR A 1 92 ? -10.044 -7.743 7.568 1.00 94.50 92 THR A N 1
ATOM 715 C CA . THR A 1 92 ? -11.125 -6.794 7.240 1.00 94.50 92 THR A CA 1
ATOM 716 C C . THR A 1 92 ? -12.102 -7.316 6.185 1.00 94.50 92 THR A C 1
ATOM 718 O O . THR A 1 92 ? -11.799 -8.236 5.429 1.00 94.50 92 THR A O 1
ATOM 721 N N . ALA A 1 93 ? -13.266 -6.670 6.060 1.00 90.88 93 ALA A N 1
ATOM 722 C CA . ALA A 1 93 ? -14.184 -6.922 4.948 1.00 90.88 93 ALA A CA 1
ATOM 723 C C . ALA A 1 93 ? -13.561 -6.541 3.577 1.00 90.88 93 ALA A C 1
ATOM 725 O O . ALA A 1 93 ? -12.718 -5.642 3.524 1.00 90.88 93 ALA A O 1
ATOM 726 N N . PRO A 1 94 ? -13.974 -7.166 2.451 1.00 86.00 94 PRO A N 1
ATOM 727 C CA . PRO A 1 94 ? -13.310 -6.996 1.148 1.00 86.00 94 PRO A CA 1
ATOM 728 C C . PRO A 1 94 ? -13.242 -5.558 0.609 1.00 86.00 94 PRO A C 1
ATOM 730 O O . PRO A 1 94 ? -12.288 -5.221 -0.091 1.00 86.00 94 PRO A O 1
ATOM 733 N N . ASP A 1 95 ? -14.227 -4.718 0.943 1.00 89.00 95 ASP A N 1
ATOM 734 C CA . ASP A 1 95 ? -14.313 -3.316 0.505 1.00 89.00 95 ASP A CA 1
ATOM 735 C C . ASP A 1 95 ? -13.678 -2.319 1.500 1.00 89.00 95 ASP A C 1
ATOM 737 O O . ASP A 1 95 ? -13.701 -1.102 1.284 1.00 89.00 95 ASP A O 1
ATOM 741 N N . THR A 1 96 ? -13.097 -2.807 2.601 1.00 92.88 96 THR A N 1
ATOM 742 C CA . THR A 1 96 ? -12.444 -1.974 3.619 1.00 92.88 96 THR A CA 1
ATOM 743 C C . THR A 1 96 ? -11.107 -1.431 3.110 1.00 92.88 96 THR A C 1
ATOM 745 O O . THR A 1 96 ? -10.242 -2.168 2.630 1.00 92.88 96 THR A O 1
ATOM 748 N N . ARG A 1 97 ? -10.914 -0.113 3.241 1.00 92.81 97 ARG A N 1
ATOM 749 C CA . ARG A 1 97 ? -9.641 0.555 2.947 1.00 92.81 97 ARG A 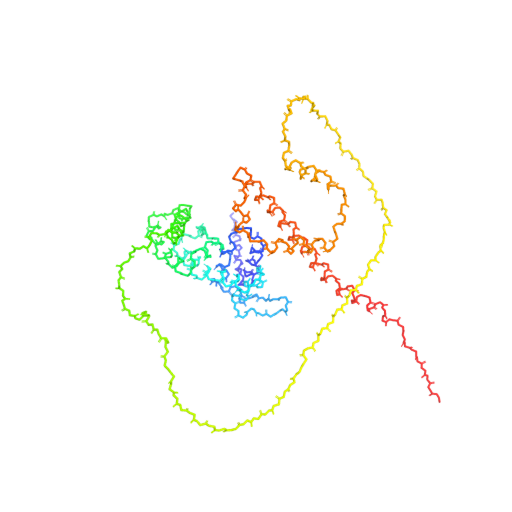CA 1
ATOM 750 C C . ARG A 1 97 ? -8.686 0.386 4.122 1.00 92.81 97 ARG A C 1
ATOM 752 O O . ARG A 1 97 ? -9.090 0.463 5.277 1.00 92.81 97 ARG A O 1
ATOM 759 N N . ILE A 1 98 ? -7.404 0.211 3.825 1.00 94.44 98 ILE A N 1
ATOM 760 C CA . ILE A 1 98 ? -6.349 0.090 4.830 1.00 94.44 98 ILE A CA 1
ATOM 761 C C . ILE A 1 98 ? -5.610 1.434 4.894 1.00 94.44 98 ILE A C 1
ATOM 763 O O . ILE A 1 98 ? -4.857 1.757 3.971 1.00 94.44 98 ILE A O 1
ATOM 767 N N . PRO A 1 99 ? -5.800 2.246 5.953 1.00 91.81 99 PRO A N 1
ATOM 768 C CA . PRO A 1 99 ? -5.395 3.656 5.995 1.00 91.81 99 PRO A CA 1
ATOM 769 C C . PRO A 1 99 ? -3.901 3.839 6.330 1.00 91.81 99 PRO A C 1
ATOM 771 O O . PRO A 1 99 ? -3.536 4.641 7.189 1.00 91.81 99 PRO A O 1
ATOM 774 N N . VAL A 1 100 ? -3.031 3.079 5.659 1.00 93.25 100 VAL A N 1
ATOM 775 C CA . VAL A 1 100 ? -1.576 3.061 5.863 1.00 93.25 100 VAL A CA 1
ATOM 776 C C . VAL A 1 100 ? -0.880 3.883 4.780 1.00 93.25 100 VAL A C 1
ATOM 778 O O . VAL A 1 100 ? -1.065 3.662 3.582 1.00 93.25 100 VAL A O 1
ATOM 781 N N . THR A 1 101 ? -0.009 4.793 5.204 1.00 90.19 101 THR A N 1
ATOM 782 C CA . THR A 1 101 ? 0.882 5.576 4.344 1.00 90.19 101 THR A CA 1
ATOM 783 C C . THR A 1 101 ? 2.337 5.081 4.435 1.00 90.19 101 THR A C 1
ATOM 785 O O . THR A 1 101 ? 2.722 4.414 5.399 1.00 90.19 101 THR A O 1
ATOM 788 N N . PRO A 1 102 ? 3.208 5.449 3.474 1.00 86.62 102 PRO A N 1
ATOM 789 C CA . PRO A 1 102 ? 4.652 5.210 3.575 1.00 86.62 102 PRO A CA 1
ATOM 790 C C . PRO A 1 102 ? 5.305 5.826 4.822 1.00 86.62 102 PRO A C 1
ATOM 792 O O . PRO A 1 102 ? 6.326 5.316 5.286 1.00 86.62 102 PRO A O 1
ATOM 795 N N . ASN A 1 103 ? 4.724 6.903 5.368 1.00 90.19 103 ASN A N 1
ATOM 796 C CA . ASN A 1 103 ? 5.205 7.545 6.588 1.00 90.19 103 ASN A CA 1
ATOM 797 C C . ASN A 1 103 ? 4.864 6.714 7.834 1.00 90.19 103 ASN A C 1
ATOM 799 O O . ASN A 1 103 ? 5.729 6.505 8.681 1.00 90.19 103 ASN A O 1
ATOM 803 N N . ASP A 1 104 ? 3.651 6.158 7.908 1.00 93.38 104 ASP A N 1
ATOM 804 C CA . ASP A 1 104 ? 3.245 5.281 9.017 1.00 93.38 104 ASP A CA 1
ATOM 805 C C . ASP A 1 104 ? 4.158 4.055 9.114 1.00 93.38 104 ASP A C 1
ATOM 807 O O . ASP A 1 104 ? 4.595 3.689 10.198 1.00 93.38 104 ASP A O 1
ATOM 811 N N . ILE A 1 105 ? 4.546 3.461 7.978 1.00 92.31 105 ILE A N 1
ATOM 812 C CA . ILE A 1 105 ? 5.494 2.333 7.949 1.00 92.31 105 ILE A CA 1
ATOM 813 C C . ILE A 1 105 ? 6.857 2.727 8.543 1.00 92.31 105 ILE A C 1
ATOM 815 O O . ILE A 1 105 ? 7.480 1.926 9.244 1.00 92.31 105 ILE A O 1
ATOM 819 N N . ALA A 1 106 ? 7.329 3.951 8.283 1.00 90.94 106 ALA A N 1
ATOM 820 C CA . ALA A 1 106 ? 8.582 4.451 8.845 1.00 90.94 106 ALA A CA 1
ATOM 821 C C . ALA A 1 106 ? 8.474 4.712 10.361 1.00 90.94 106 ALA A C 1
ATOM 823 O O . ALA A 1 106 ? 9.397 4.368 11.102 1.00 90.94 106 ALA A O 1
ATOM 824 N N . GLN A 1 107 ? 7.344 5.258 10.821 1.00 93.19 107 GLN A N 1
ATOM 825 C CA . GLN A 1 107 ? 7.080 5.542 12.236 1.00 93.19 107 GLN A CA 1
ATOM 826 C C . GLN A 1 107 ? 6.797 4.284 13.070 1.00 93.19 107 GLN A C 1
ATOM 828 O O . GLN A 1 107 ? 7.266 4.180 14.202 1.00 93.19 107 GLN A O 1
ATOM 833 N N . LEU A 1 108 ? 6.095 3.293 12.520 1.00 93.50 108 LEU A N 1
ATOM 834 C CA . LEU A 1 108 ? 5.823 2.011 13.176 1.00 93.50 108 LEU A CA 1
ATOM 835 C C . LEU A 1 108 ? 7.065 1.109 13.209 1.00 93.50 108 LEU A C 1
ATOM 837 O O . LEU A 1 108 ? 7.339 0.438 14.208 1.00 93.50 108 LEU A O 1
ATOM 841 N N . GLY A 1 109 ? 7.812 1.052 12.103 1.00 91.38 109 GLY A N 1
ATOM 842 C CA . GLY A 1 109 ? 8.851 0.047 11.904 1.00 91.38 109 GLY A CA 1
ATOM 843 C C . GLY A 1 109 ? 8.307 -1.390 11.980 1.00 91.38 109 GLY A C 1
ATOM 844 O O . GLY A 1 109 ? 7.112 -1.647 11.848 1.00 91.38 109 GLY A O 1
ATOM 845 N N . GLN A 1 110 ? 9.198 -2.364 12.185 1.00 91.00 110 GLN A N 1
ATOM 846 C CA . GLN A 1 110 ? 8.816 -3.783 12.193 1.00 91.00 110 GLN A CA 1
ATOM 847 C C . GLN A 1 110 ? 8.039 -4.198 13.453 1.00 91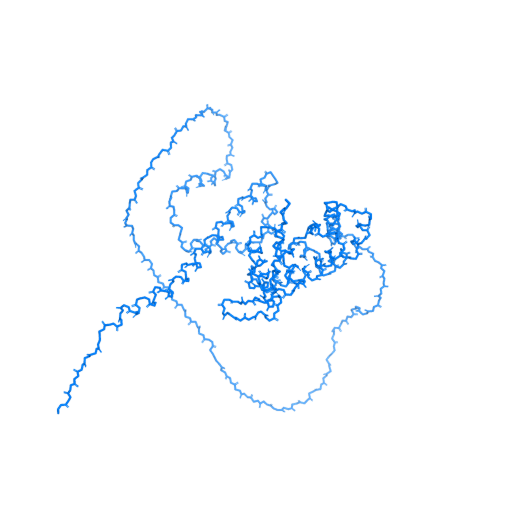.00 110 GLN A C 1
ATOM 849 O O . GLN A 1 110 ? 7.174 -5.072 13.375 1.00 91.00 110 GLN A O 1
ATOM 854 N N . SER A 1 111 ? 8.362 -3.607 14.606 1.00 92.62 111 SER A N 1
ATOM 855 C CA . SER A 1 111 ? 7.711 -3.895 15.888 1.00 92.62 111 SER A CA 1
ATOM 856 C C . SER A 1 111 ? 6.330 -3.248 15.976 1.00 92.62 111 SER A C 1
ATOM 858 O O . SER A 1 111 ? 5.372 -3.948 16.289 1.00 92.62 111 SER A O 1
ATOM 860 N N . GLY A 1 112 ? 6.197 -1.964 15.622 1.00 94.25 112 GLY A N 1
ATOM 861 C CA . GLY A 1 112 ? 4.906 -1.273 15.588 1.00 94.25 112 GLY A CA 1
ATOM 862 C C . GLY A 1 112 ? 3.923 -1.936 14.623 1.00 94.25 112 GLY A C 1
ATOM 863 O O . GLY A 1 112 ? 2.795 -2.216 15.010 1.00 94.25 112 GLY A O 1
ATOM 864 N N . ALA A 1 113 ? 4.367 -2.310 13.416 1.00 94.56 113 ALA A N 1
ATOM 865 C CA . ALA A 1 113 ? 3.515 -3.020 12.459 1.00 94.56 113 ALA A CA 1
ATOM 866 C C . ALA A 1 113 ? 2.976 -4.350 13.023 1.00 94.56 113 ALA A C 1
ATOM 868 O O . ALA A 1 113 ? 1.794 -4.647 12.876 1.00 94.56 113 ALA A O 1
ATOM 869 N N . ARG A 1 114 ? 3.812 -5.122 13.735 1.00 95.00 114 ARG A N 1
ATOM 870 C CA . ARG A 1 114 ? 3.374 -6.355 14.414 1.00 95.00 114 ARG A CA 1
ATOM 871 C C . ARG A 1 114 ? 2.377 -6.085 15.543 1.00 95.00 114 ARG A C 1
ATOM 873 O O . ARG A 1 114 ? 1.450 -6.870 15.690 1.00 95.00 114 ARG A O 1
ATOM 880 N N . ARG A 1 115 ? 2.545 -5.002 16.314 1.00 96.38 115 ARG A N 1
ATOM 881 C CA . ARG A 1 115 ? 1.590 -4.605 17.366 1.00 96.38 115 ARG A CA 1
ATOM 882 C C . ARG A 1 115 ? 0.224 -4.248 16.777 1.00 96.38 115 ARG A C 1
ATOM 884 O O . ARG A 1 115 ? -0.771 -4.781 17.250 1.00 96.38 115 ARG A O 1
ATOM 891 N N . VAL A 1 116 ? 0.187 -3.449 15.706 1.00 97.62 116 VAL A N 1
ATOM 892 C CA . VAL A 1 116 ? -1.061 -3.113 14.992 1.00 97.62 116 VAL A CA 1
ATOM 893 C C . VAL A 1 116 ? -1.760 -4.379 14.485 1.00 97.62 116 VAL A C 1
ATOM 895 O O . VAL A 1 116 ? -2.938 -4.568 14.755 1.00 97.62 116 VAL A O 1
ATOM 898 N N . VAL A 1 117 ? -1.045 -5.289 13.811 1.00 97.56 117 VAL A N 1
ATOM 899 C CA . VAL A 1 117 ? -1.644 -6.544 13.308 1.00 97.56 117 VAL A CA 1
ATOM 900 C C . VAL A 1 117 ? -2.136 -7.454 14.443 1.00 97.56 117 VAL A C 1
ATOM 902 O O . VAL A 1 117 ? -3.144 -8.129 14.271 1.00 97.56 117 VAL A O 1
ATOM 905 N N . ALA A 1 118 ? -1.457 -7.471 15.595 1.00 97.25 118 ALA A N 1
ATOM 906 C CA . ALA A 1 118 ? -1.863 -8.278 16.746 1.00 97.25 118 ALA A CA 1
ATOM 907 C C . ALA A 1 118 ? -3.107 -7.730 17.469 1.00 97.25 118 ALA A C 1
ATOM 909 O O . ALA A 1 118 ? -3.911 -8.527 17.935 1.00 97.25 118 ALA A O 1
ATOM 910 N N . ALA A 1 119 ? -3.268 -6.405 17.546 1.00 97.00 119 ALA A N 1
ATOM 911 C CA . ALA A 1 119 ? -4.409 -5.748 18.196 1.00 97.00 119 ALA A CA 1
ATOM 912 C C . ALA A 1 119 ? -5.619 -5.539 17.263 1.00 97.00 119 ALA A C 1
ATOM 914 O O . ALA A 1 119 ? -6.738 -5.341 17.731 1.00 97.00 119 ALA A O 1
ATOM 915 N N . ALA A 1 120 ? -5.419 -5.594 15.941 1.00 97.06 120 ALA A N 1
ATOM 916 C CA . ALA A 1 120 ? -6.482 -5.380 14.960 1.00 97.06 120 ALA A CA 1
ATOM 917 C C . ALA A 1 120 ? -7.719 -6.290 15.132 1.00 97.06 120 ALA A C 1
ATOM 919 O O . ALA A 1 120 ? -8.816 -5.763 14.972 1.00 97.06 120 ALA A O 1
ATOM 920 N N . PRO A 1 121 ? -7.619 -7.596 15.470 1.00 96.88 121 PRO A N 1
ATOM 921 C CA . PRO A 1 121 ? -8.802 -8.433 15.688 1.00 96.88 121 PRO A CA 1
ATOM 922 C C . PRO A 1 121 ? -9.704 -7.922 16.818 1.00 96.88 121 PRO A C 1
ATOM 924 O O . PRO A 1 121 ? -10.915 -7.871 16.637 1.00 96.88 121 PRO A O 1
ATOM 927 N N . ASP A 1 122 ? -9.118 -7.492 17.940 1.00 96.88 122 ASP A N 1
ATOM 928 C CA . ASP A 1 122 ? -9.864 -7.005 19.108 1.00 96.88 122 ASP A CA 1
ATOM 929 C C . ASP A 1 122 ? -10.532 -5.648 18.821 1.00 96.88 122 ASP A C 1
ATOM 931 O O . ASP A 1 122 ? -11.663 -5.402 19.230 1.00 96.88 122 ASP A O 1
ATOM 935 N N . VAL A 1 123 ? -9.849 -4.776 18.069 1.00 96.50 123 VAL A N 1
ATOM 936 C CA . VAL A 1 123 ? -10.363 -3.459 17.644 1.00 96.50 123 VAL A CA 1
ATOM 937 C C . VAL A 1 123 ? -11.455 -3.572 16.572 1.00 96.50 123 VAL A C 1
ATOM 939 O O . VAL A 1 123 ? -12.322 -2.705 16.482 1.00 96.50 123 VAL A O 1
ATOM 942 N N . LEU A 1 124 ? -11.420 -4.621 15.745 1.00 96.25 124 LEU A N 1
ATOM 943 C CA . LEU A 1 124 ? -12.395 -4.860 14.676 1.00 96.25 124 LEU A CA 1
ATOM 944 C C . LEU A 1 124 ? -13.601 -5.706 15.119 1.00 96.25 124 LEU A C 1
ATOM 946 O O . LEU A 1 124 ? -14.552 -5.827 14.340 1.00 96.25 124 LEU A O 1
ATOM 950 N N . ASP A 1 125 ? -13.593 -6.285 16.325 1.00 95.69 125 ASP A N 1
ATOM 951 C CA . ASP A 1 125 ? -14.683 -7.151 16.783 1.00 95.69 125 ASP A CA 1
ATOM 952 C C . ASP A 1 125 ? -16.029 -6.407 16.829 1.00 95.69 125 ASP A C 1
ATOM 954 O O . ASP A 1 125 ? -16.138 -5.243 17.217 1.00 95.69 125 ASP A O 1
ATOM 958 N N . GLY A 1 126 ? -17.079 -7.072 16.349 1.00 92.19 126 GLY A N 1
ATOM 959 C CA . GLY A 1 126 ? -18.408 -6.483 16.160 1.00 92.19 126 GLY A CA 1
ATOM 960 C C . GLY A 1 126 ? -18.526 -5.387 15.082 1.00 92.19 126 GLY A C 1
ATOM 961 O O . GLY A 1 126 ? -19.652 -4.985 14.771 1.00 92.19 126 GLY A O 1
ATOM 962 N N . ILE A 1 127 ? -17.433 -4.908 14.468 1.00 94.69 127 ILE A N 1
ATOM 963 C CA . ILE A 1 127 ? -17.478 -3.847 13.447 1.00 94.69 127 ILE A CA 1
ATOM 964 C C . ILE A 1 127 ? -17.686 -4.443 12.048 1.00 94.69 127 ILE A C 1
ATOM 966 O O . ILE A 1 127 ? -16.740 -4.836 11.367 1.00 94.69 127 ILE A O 1
ATOM 970 N N . SER A 1 128 ? -18.933 -4.439 11.573 1.00 91.12 128 SER A N 1
ATOM 971 C CA . SER A 1 128 ? -19.293 -4.930 10.228 1.00 91.12 128 SER A CA 1
ATOM 972 C C . SER A 1 128 ? -19.217 -3.881 9.107 1.00 91.12 128 SER A C 1
ATOM 974 O O . SER A 1 128 ? -19.238 -4.249 7.935 1.00 91.12 128 SER A O 1
ATOM 976 N N . ASP A 1 129 ? -19.180 -2.583 9.426 1.00 94.88 129 ASP A N 1
ATOM 977 C CA . ASP A 1 129 ? -19.152 -1.510 8.420 1.00 94.88 129 ASP A CA 1
ATOM 978 C C . ASP A 1 129 ? -17.719 -1.190 7.969 1.00 94.88 129 ASP A C 1
ATOM 980 O O . ASP A 1 129 ? -16.874 -0.811 8.779 1.00 94.88 129 ASP A O 1
ATOM 984 N N . SER A 1 130 ? -17.445 -1.276 6.665 1.00 94.56 130 SER A N 1
ATOM 985 C CA . SER A 1 130 ? -16.103 -1.055 6.104 1.00 94.56 130 SER A CA 1
ATOM 986 C C . SER A 1 130 ? -15.520 0.334 6.382 1.00 94.56 130 SER A C 1
ATOM 988 O O . SER A 1 130 ? -14.297 0.481 6.482 1.00 94.56 130 SER A O 1
ATOM 990 N N . ARG A 1 131 ? -16.353 1.373 6.524 1.00 95.19 131 ARG A N 1
ATOM 991 C CA . ARG A 1 131 ? -15.869 2.722 6.846 1.00 95.19 131 ARG A CA 1
ATOM 992 C C . ARG A 1 131 ? -15.499 2.835 8.325 1.00 95.19 131 ARG A C 1
ATOM 994 O O . ARG A 1 131 ? -14.470 3.435 8.627 1.00 95.19 131 ARG A O 1
ATOM 1001 N N . ALA A 1 132 ? -16.278 2.228 9.215 1.00 95.50 132 ALA A N 1
ATOM 1002 C CA . ALA A 1 132 ? -15.954 2.096 10.630 1.00 95.50 132 ALA A CA 1
ATOM 1003 C C . ALA A 1 132 ? -14.691 1.244 10.845 1.00 95.50 132 ALA A C 1
ATOM 1005 O O . ALA A 1 132 ? -13.813 1.669 11.587 1.00 95.50 132 ALA A O 1
ATOM 1006 N N . GLN A 1 133 ? -14.526 0.124 10.124 1.00 96.56 133 GLN A N 1
ATOM 1007 C CA . GLN A 1 133 ? -13.282 -0.664 10.146 1.00 96.56 133 GLN A CA 1
ATOM 1008 C C . GLN A 1 133 ? -12.071 0.178 9.703 1.00 96.56 133 GLN A C 1
ATOM 1010 O O . GLN A 1 133 ? -11.028 0.159 10.350 1.00 96.56 133 GLN A O 1
ATOM 1015 N N . THR A 1 134 ? -12.215 0.967 8.629 1.00 96.38 134 THR A N 1
ATOM 1016 C CA . THR A 1 134 ? -11.159 1.889 8.165 1.00 96.38 134 THR A CA 1
ATOM 1017 C C . THR A 1 134 ? -10.814 2.934 9.237 1.00 96.38 134 THR A C 1
ATOM 1019 O O . THR A 1 134 ? -9.641 3.234 9.439 1.00 96.38 134 THR A O 1
ATOM 1022 N N . ALA A 1 135 ? -11.811 3.495 9.930 1.00 96.81 135 ALA A N 1
ATOM 1023 C CA . ALA A 1 135 ? -11.592 4.477 10.992 1.00 96.81 135 ALA A CA 1
ATOM 1024 C C . ALA A 1 135 ? -10.882 3.858 12.208 1.00 96.81 135 ALA A C 1
ATOM 1026 O O . ALA A 1 135 ? -9.838 4.360 12.615 1.00 96.81 135 ALA A O 1
ATOM 1027 N N . ALA A 1 136 ? -11.375 2.720 12.703 1.00 97.00 136 ALA A N 1
ATOM 1028 C CA . ALA A 1 136 ? -10.804 2.004 13.841 1.00 97.00 136 ALA A CA 1
ATOM 1029 C C . ALA A 1 136 ? -9.348 1.560 13.584 1.00 97.00 136 ALA A C 1
ATOM 1031 O O . ALA A 1 136 ? -8.487 1.700 14.450 1.00 97.00 136 ALA A O 1
ATOM 1032 N N . LEU A 1 137 ? -9.027 1.116 12.360 1.00 97.38 137 LEU A N 1
ATOM 1033 C CA . LEU A 1 137 ? -7.640 0.827 11.975 1.00 97.38 137 LEU A CA 1
ATOM 1034 C C . LEU A 1 137 ? -6.748 2.072 11.944 1.00 97.38 137 LEU A C 1
ATOM 1036 O O . LEU A 1 137 ? -5.559 1.956 12.235 1.00 97.38 137 LEU A O 1
ATOM 1040 N N . ARG A 1 138 ? -7.277 3.250 11.584 1.00 97.50 138 ARG A N 1
ATOM 1041 C CA . ARG A 1 138 ? -6.496 4.494 11.625 1.00 97.50 138 ARG A CA 1
ATOM 1042 C C . ARG A 1 138 ? -6.192 4.890 13.065 1.00 97.50 138 ARG A C 1
ATOM 1044 O O . ARG A 1 138 ? -5.032 5.149 13.366 1.00 97.50 138 ARG A O 1
ATOM 1051 N N . GLU A 1 139 ? -7.199 4.855 13.933 1.00 97.75 139 GLU A N 1
ATOM 1052 C CA . GLU A 1 139 ? -7.060 5.144 15.364 1.00 97.75 139 GLU A CA 1
ATOM 1053 C C . GLU A 1 139 ? -6.025 4.215 16.022 1.00 97.75 139 GLU A C 1
ATOM 1055 O O . GLU A 1 139 ? -5.097 4.707 16.658 1.00 97.75 139 GLU A O 1
ATOM 1060 N N . LEU A 1 140 ? -6.078 2.903 15.753 1.00 97.88 140 LEU A N 1
ATOM 1061 C CA . LEU A 1 140 ? -5.082 1.933 16.234 1.00 97.88 140 LEU A CA 1
ATOM 1062 C C . LEU A 1 140 ? -3.656 2.201 15.705 1.00 97.88 140 LEU A C 1
ATOM 1064 O O . LEU A 1 140 ? -2.672 2.021 16.425 1.00 97.88 140 LEU A O 1
ATOM 1068 N N . ILE A 1 141 ? -3.511 2.613 14.440 1.00 97.12 141 ILE A N 1
ATOM 1069 C CA . ILE A 1 141 ? -2.202 2.987 13.877 1.00 97.12 141 ILE A CA 1
ATOM 1070 C C . ILE A 1 141 ? -1.652 4.229 14.588 1.00 97.12 141 ILE A C 1
ATOM 1072 O O . ILE A 1 141 ? -0.475 4.242 14.955 1.00 97.12 141 ILE A O 1
ATOM 1076 N N . ASP A 1 142 ? -2.488 5.248 14.788 1.00 97.50 142 ASP A N 1
ATOM 1077 C CA . ASP A 1 142 ? -2.105 6.496 15.452 1.00 97.50 142 ASP A CA 1
ATOM 1078 C C . ASP A 1 142 ? -1.777 6.282 16.938 1.00 97.50 142 ASP A C 1
ATOM 1080 O O . ASP A 1 142 ? -0.791 6.836 17.420 1.00 97.50 142 ASP A O 1
ATOM 1084 N N . GLU A 1 143 ? -2.512 5.415 17.640 1.00 97.50 143 GLU A N 1
ATOM 1085 C CA . GLU A 1 143 ? -2.226 4.998 19.019 1.00 97.50 143 GLU A CA 1
ATOM 1086 C C . GLU A 1 143 ? -0.846 4.331 19.134 1.00 97.50 143 GLU A C 1
ATOM 1088 O O . GLU A 1 143 ? 0.014 4.807 19.878 1.00 97.50 143 GLU A O 1
ATOM 1093 N N . VAL A 1 144 ? -0.575 3.292 18.332 1.00 96.44 144 VAL A N 1
ATOM 1094 C CA . VAL A 1 144 ? 0.714 2.572 18.367 1.00 96.44 144 VAL A CA 1
ATOM 1095 C C . VAL A 1 144 ? 1.889 3.475 17.959 1.00 96.44 144 VAL A C 1
ATOM 1097 O O . VAL A 1 144 ? 3.011 3.293 18.447 1.00 96.44 144 VAL A O 1
ATOM 1100 N N . ILE A 1 145 ? 1.658 4.461 17.085 1.00 95.38 145 ILE A N 1
ATOM 1101 C CA . ILE A 1 145 ? 2.638 5.508 16.768 1.00 95.38 145 ILE A CA 1
ATOM 1102 C C . ILE A 1 145 ? 2.845 6.441 17.972 1.00 95.38 145 ILE A C 1
ATOM 1104 O O . ILE A 1 145 ? 3.994 6.698 18.336 1.00 95.38 145 ILE A O 1
ATOM 1108 N N . ALA A 1 146 ? 1.780 6.936 18.604 1.00 93.88 146 ALA A N 1
ATOM 1109 C CA . ALA A 1 146 ? 1.855 7.886 19.714 1.00 93.88 146 ALA A CA 1
ATOM 1110 C C . ALA A 1 146 ? 2.527 7.286 20.960 1.00 93.88 146 ALA A C 1
ATOM 1112 O O . ALA A 1 146 ? 3.400 7.920 21.556 1.00 93.88 146 ALA A O 1
ATOM 1113 N N . GLU A 1 147 ? 2.204 6.039 21.313 1.00 91.62 147 GLU A N 1
ATOM 1114 C CA . GLU A 1 147 ? 2.874 5.303 22.392 1.00 91.62 147 GLU A CA 1
ATOM 1115 C C . GLU A 1 147 ? 4.385 5.203 22.155 1.00 91.62 147 GLU A C 1
ATOM 1117 O O . GLU A 1 147 ? 5.177 5.442 23.062 1.00 91.62 147 GLU A O 1
ATOM 1122 N N . ARG A 1 148 ? 4.808 4.893 20.919 1.00 87.19 148 ARG A N 1
ATOM 1123 C CA . ARG A 1 148 ? 6.230 4.726 20.578 1.00 87.19 148 ARG A CA 1
ATOM 1124 C C . ARG A 1 148 ? 7.034 6.024 20.719 1.00 87.19 148 ARG A C 1
ATOM 1126 O O . ARG A 1 148 ? 8.238 5.964 20.964 1.00 87.19 148 ARG A O 1
ATOM 1133 N N . HIS A 1 149 ? 6.385 7.174 20.550 1.00 83.38 149 HIS A N 1
ATOM 1134 C CA . HIS A 1 149 ? 6.992 8.497 20.719 1.00 83.38 149 HIS A CA 1
ATOM 1135 C C . HIS A 1 149 ? 6.754 9.094 22.118 1.00 83.38 149 HIS A C 1
ATOM 1137 O O . HIS A 1 149 ? 7.242 10.188 22.405 1.00 83.38 149 HIS A O 1
ATOM 1143 N N . SER A 1 150 ? 6.039 8.392 23.002 1.00 81.12 150 SER A N 1
ATOM 1144 C CA . SER A 1 150 ? 5.794 8.842 24.371 1.00 81.12 150 SER A CA 1
ATOM 1145 C C . SER A 1 150 ? 7.040 8.601 25.242 1.00 81.12 150 SER A C 1
ATOM 1147 O O . SER A 1 150 ? 7.495 7.463 25.353 1.00 81.12 150 SER A O 1
ATOM 1149 N N . PRO A 1 151 ? 7.596 9.627 25.917 1.00 55.50 151 PRO A N 1
ATOM 1150 C CA . PRO A 1 151 ? 8.842 9.503 26.687 1.00 55.50 151 PRO A CA 1
ATOM 1151 C C . PRO A 1 151 ? 8.705 8.694 27.994 1.00 55.50 151 PRO A C 1
ATOM 1153 O O . PRO A 1 151 ? 9.678 8.552 28.729 1.00 55.50 151 PRO A O 1
ATOM 1156 N N . THR A 1 152 ? 7.512 8.174 28.296 1.00 51.50 152 THR A N 1
ATOM 1157 C CA . THR A 1 152 ? 7.142 7.551 29.580 1.00 51.50 152 THR A CA 1
ATOM 1158 C C . THR A 1 152 ? 7.163 6.015 29.555 1.00 51.50 152 THR A C 1
ATOM 1160 O O . THR A 1 152 ? 6.603 5.381 30.445 1.00 51.50 152 THR A O 1
ATOM 1163 N N . SER A 1 153 ? 7.816 5.380 28.573 1.00 50.19 153 SER A N 1
ATOM 1164 C CA . SER A 1 153 ? 8.105 3.932 28.613 1.00 50.19 153 SER A CA 1
ATOM 1165 C C . SER A 1 153 ? 9.257 3.607 29.578 1.00 50.19 153 SER A C 1
ATOM 1167 O O . SER A 1 153 ? 10.286 3.056 29.191 1.00 50.19 153 SER A O 1
ATOM 1169 N N . THR A 1 154 ? 9.070 3.955 30.851 1.00 47.06 154 THR A N 1
ATOM 1170 C CA . THR A 1 154 ? 9.945 3.608 31.978 1.00 47.06 154 THR A CA 1
ATOM 1171 C C . THR A 1 154 ? 9.206 2.695 32.952 1.00 47.06 154 THR A C 1
ATOM 1173 O O . THR A 1 154 ? 8.828 3.124 34.035 1.00 47.06 154 THR A O 1
ATOM 1176 N N . ASP A 1 155 ? 8.983 1.453 32.527 1.00 46.06 155 ASP A N 1
ATOM 1177 C CA . ASP A 1 155 ? 8.817 0.256 33.363 1.00 46.06 155 ASP A CA 1
ATOM 1178 C C . ASP A 1 155 ? 8.840 -0.974 32.426 1.00 46.06 155 ASP A C 1
ATOM 1180 O O . ASP A 1 155 ? 8.367 -0.911 31.294 1.00 46.06 155 ASP A O 1
ATOM 1184 N N . GLY A 1 156 ? 9.388 -2.132 32.791 1.00 37.09 156 GLY A N 1
ATOM 1185 C CA . GLY A 1 156 ? 9.939 -2.484 34.102 1.00 37.09 156 GLY A CA 1
ATOM 1186 C C . GLY A 1 156 ? 9.815 -3.975 34.442 1.00 37.09 156 GLY A C 1
ATOM 1187 O O . GLY A 1 156 ? 9.650 -4.311 35.608 1.00 37.09 156 GLY A O 1
ATOM 1188 N N . ALA A 1 157 ? 9.858 -4.884 33.456 1.00 37.88 157 ALA A N 1
ATOM 1189 C CA . ALA A 1 157 ? 9.730 -6.328 33.685 1.00 37.88 157 ALA A CA 1
ATOM 1190 C C . ALA A 1 157 ? 10.882 -7.108 33.031 1.00 37.88 157 ALA A C 1
ATOM 1192 O O . ALA A 1 157 ? 10.923 -7.334 31.824 1.00 37.88 157 ALA A O 1
ATOM 1193 N N . VAL A 1 158 ? 11.825 -7.491 33.886 1.00 39.97 158 VAL A N 1
ATOM 1194 C CA . VAL A 1 158 ? 13.046 -8.251 33.611 1.00 39.97 158 VAL A CA 1
ATOM 1195 C C . VAL A 1 158 ? 12.774 -9.563 32.859 1.00 39.97 158 VAL A C 1
ATOM 1197 O O . VAL A 1 158 ? 12.125 -10.458 33.393 1.00 39.97 158 VAL A O 1
ATOM 1200 N N . SER A 1 159 ? 13.416 -9.721 31.701 1.00 36.75 159 SER A N 1
ATOM 1201 C CA . SER A 1 159 ? 14.121 -10.966 31.375 1.00 36.75 159 SER A CA 1
ATOM 1202 C C . SER A 1 159 ? 15.589 -10.616 31.187 1.00 36.75 159 SER A C 1
ATOM 1204 O O . SER A 1 159 ? 15.990 -10.091 30.151 1.00 36.75 159 SER A O 1
ATOM 1206 N N . SER A 1 160 ? 16.367 -10.850 32.235 1.00 42.19 160 SER A N 1
ATOM 1207 C CA . SER A 1 160 ? 17.821 -10.828 32.201 1.00 42.19 160 SER A CA 1
ATOM 1208 C C . SER A 1 160 ? 18.321 -11.975 31.329 1.00 42.19 160 SER A C 1
ATOM 1210 O O . SER A 1 160 ? 17.958 -13.120 31.584 1.00 42.19 160 SER A O 1
ATOM 1212 N N . ASP A 1 161 ? 19.138 -11.663 30.326 1.00 37.00 161 ASP A N 1
ATOM 1213 C CA . ASP A 1 161 ? 20.549 -12.067 30.337 1.00 37.00 161 ASP A CA 1
ATOM 1214 C C . ASP A 1 161 ? 21.370 -11.226 29.337 1.00 37.00 161 ASP A C 1
ATOM 1216 O O . ASP A 1 161 ? 20.866 -10.810 28.295 1.00 37.00 161 ASP A O 1
ATOM 1220 N N . ASP A 1 162 ? 22.626 -10.967 29.713 1.00 36.28 162 ASP A N 1
ATOM 1221 C CA . ASP A 1 162 ? 23.704 -10.292 28.970 1.00 36.28 162 ASP A CA 1
ATOM 1222 C C . ASP A 1 162 ? 23.429 -8.907 28.348 1.00 36.28 162 ASP A C 1
ATOM 1224 O O . ASP A 1 162 ? 23.329 -8.717 27.135 1.00 36.28 162 ASP A O 1
ATOM 1228 N N . GLU A 1 163 ? 23.516 -7.893 29.212 1.00 38.66 163 GLU A N 1
ATOM 1229 C CA . GLU A 1 163 ? 24.114 -6.603 28.854 1.00 38.66 163 GLU A CA 1
ATOM 1230 C C . GLU A 1 163 ? 25.432 -6.416 29.629 1.00 38.66 163 GLU A C 1
ATOM 1232 O O . GLU A 1 163 ? 25.511 -6.780 30.802 1.00 38.66 163 GLU A O 1
ATOM 1237 N N . SER A 1 164 ? 26.409 -5.746 28.997 1.00 37.81 164 SER A N 1
ATOM 1238 C CA . SER A 1 164 ? 27.583 -5.105 29.625 1.00 37.81 164 SER A CA 1
ATOM 1239 C C . SER A 1 164 ? 28.637 -6.027 30.302 1.00 37.81 164 SER A C 1
ATOM 1241 O O . SER A 1 164 ? 28.401 -6.633 31.335 1.00 37.81 164 SER A O 1
ATOM 1243 N N . SER A 1 165 ? 29.922 -6.058 29.912 1.00 35.56 165 SER A N 1
ATOM 1244 C CA . SER A 1 165 ? 30.782 -4.921 29.547 1.00 35.56 165 SER A CA 1
ATOM 1245 C C . SER A 1 165 ? 32.253 -5.363 29.309 1.00 35.56 165 SER A C 1
ATOM 1247 O O . SER A 1 165 ? 32.630 -6.494 29.597 1.00 35.56 165 SER A O 1
ATOM 1249 N N . MET A 1 166 ? 33.102 -4.401 28.919 1.00 32.78 166 MET A N 1
ATOM 1250 C CA . MET A 1 166 ? 34.580 -4.385 29.004 1.00 32.78 166 MET A CA 1
ATOM 1251 C C . MET A 1 166 ? 35.415 -5.189 27.981 1.00 32.78 166 MET A C 1
ATOM 1253 O O . MET A 1 166 ? 35.795 -6.339 28.180 1.00 32.78 166 MET A O 1
ATOM 1257 N N . LEU A 1 167 ? 35.933 -4.458 26.984 1.00 39.19 167 LEU A N 1
ATOM 1258 C CA . LEU A 1 167 ? 37.376 -4.514 26.688 1.00 39.19 167 LEU A CA 1
ATOM 1259 C C . LEU A 1 167 ? 38.156 -3.999 27.929 1.00 39.19 167 LEU A C 1
ATOM 1261 O O . LEU A 1 167 ? 37.600 -3.136 28.613 1.00 39.19 167 LEU A O 1
ATOM 1265 N N . PRO A 1 168 ? 39.429 -4.381 28.198 1.00 44.94 168 PRO A N 1
ATOM 1266 C CA . PRO A 1 168 ? 40.353 -5.139 27.340 1.00 44.94 168 PRO A CA 1
ATOM 1267 C C . PRO A 1 168 ? 41.138 -6.285 28.036 1.00 44.94 168 PRO A C 1
ATOM 1269 O O . PRO A 1 168 ? 41.418 -6.236 29.231 1.00 44.94 168 PRO A O 1
ATOM 1272 N N . ALA A 1 169 ? 41.673 -7.233 27.255 1.00 29.89 169 ALA A N 1
ATOM 1273 C CA . ALA A 1 169 ? 42.895 -7.968 27.619 1.00 29.89 169 ALA A CA 1
ATOM 1274 C C . ALA A 1 169 ? 43.605 -8.519 26.369 1.00 29.89 169 ALA A C 1
ATOM 1276 O O . ALA A 1 169 ? 42.996 -9.209 25.557 1.00 29.89 169 ALA A O 1
ATOM 1277 N N . ILE A 1 170 ? 44.901 -8.226 26.220 1.00 38.72 170 ILE A N 1
ATOM 1278 C CA . ILE A 1 170 ? 45.754 -8.730 25.131 1.00 38.72 170 ILE A CA 1
ATOM 1279 C C . ILE A 1 170 ? 46.438 -10.027 25.592 1.00 38.72 170 ILE A C 1
ATOM 1281 O O . ILE A 1 170 ? 47.221 -9.968 26.542 1.00 38.72 170 ILE A O 1
ATOM 1285 N N . PRO A 1 171 ? 46.262 -11.173 24.909 1.00 35.81 171 PRO A N 1
ATOM 1286 C CA . PRO A 1 171 ? 47.157 -12.316 25.047 1.00 35.81 171 PRO A CA 1
ATOM 1287 C C . PRO A 1 171 ? 48.364 -12.125 24.119 1.00 35.81 171 PRO A C 1
ATOM 1289 O O . PRO A 1 171 ? 48.235 -12.120 22.895 1.00 35.81 171 PRO A O 1
ATOM 1292 N N . ALA A 1 172 ? 49.557 -11.971 24.690 1.00 39.75 172 ALA A N 1
ATOM 1293 C CA . ALA A 1 172 ? 50.789 -11.891 23.912 1.00 39.75 172 ALA A CA 1
ATOM 1294 C C . ALA A 1 172 ? 51.282 -13.293 23.506 1.00 39.75 172 ALA A C 1
ATOM 1296 O O . ALA A 1 172 ? 51.771 -14.037 24.352 1.00 39.75 172 ALA A O 1
ATOM 1297 N N . ALA A 1 173 ? 51.226 -13.621 22.211 1.00 32.53 173 ALA A N 1
ATOM 1298 C CA . ALA A 1 173 ? 52.049 -14.668 21.593 1.00 32.53 173 ALA A CA 1
ATOM 1299 C C . ALA A 1 173 ? 52.138 -14.476 20.064 1.00 32.53 173 ALA A C 1
ATOM 1301 O O . ALA A 1 173 ? 51.175 -14.720 19.342 1.00 32.53 173 ALA A O 1
ATOM 1302 N N . LEU A 1 174 ? 53.307 -14.063 19.562 1.00 36.97 174 LEU A N 1
ATOM 1303 C CA . LEU A 1 174 ? 53.653 -14.155 18.135 1.00 36.97 174 LEU A CA 1
ATOM 1304 C C . LEU A 1 174 ? 54.213 -15.550 17.823 1.00 36.97 174 LEU A C 1
ATOM 1306 O O . LEU A 1 174 ? 54.897 -16.134 18.666 1.00 36.97 174 LEU A O 1
ATOM 1310 N N . PRO A 1 175 ? 54.040 -16.031 16.581 1.00 37.38 175 PRO A N 1
ATOM 1311 C CA . PRO A 1 175 ? 55.237 -16.185 15.742 1.00 37.38 175 PRO A CA 1
ATOM 1312 C C . PRO A 1 175 ? 55.224 -15.364 14.435 1.00 37.38 175 PRO A C 1
ATOM 1314 O O . PRO A 1 175 ? 54.220 -15.259 13.739 1.00 37.38 175 PRO A O 1
ATOM 1317 N N . ARG A 1 176 ? 56.406 -14.841 14.078 1.00 33.47 176 ARG A N 1
ATOM 1318 C CA . ARG A 1 176 ? 56.852 -14.477 12.707 1.00 33.47 176 ARG A CA 1
ATOM 1319 C C . ARG A 1 176 ? 56.846 -15.734 11.804 1.00 33.47 176 ARG A C 1
ATOM 1321 O O . ARG A 1 176 ? 56.968 -16.823 12.352 1.00 33.47 176 ARG A O 1
ATOM 1328 N N . ALA A 1 177 ? 56.828 -15.731 10.464 1.00 34.94 177 ALA A N 1
ATOM 1329 C CA . ALA A 1 177 ? 56.915 -14.764 9.339 1.00 34.94 177 ALA A CA 1
ATOM 1330 C C . ALA A 1 177 ? 56.546 -15.572 8.034 1.00 34.94 177 ALA A C 1
ATOM 1332 O O . ALA A 1 177 ? 56.140 -16.723 8.213 1.00 34.94 177 ALA A O 1
ATOM 1333 N N . PRO A 1 178 ? 56.697 -15.122 6.754 1.00 43.59 178 PRO A N 1
ATOM 1334 C CA . PRO A 1 178 ? 57.239 -13.867 6.207 1.00 43.59 178 PRO A CA 1
ATOM 1335 C C . PRO A 1 178 ? 56.342 -13.147 5.166 1.00 43.59 178 PRO A C 1
ATOM 1337 O O . PRO A 1 178 ? 55.202 -13.523 4.918 1.00 43.59 178 PRO A O 1
ATOM 1340 N N . ALA A 1 179 ? 56.885 -12.067 4.594 1.00 39.47 179 ALA A N 1
ATOM 1341 C CA . ALA A 1 179 ? 56.222 -11.127 3.690 1.00 39.47 179 ALA A CA 1
ATOM 1342 C C . ALA A 1 179 ? 56.223 -11.539 2.202 1.00 39.47 179 ALA A C 1
ATOM 1344 O O . ALA A 1 179 ? 57.022 -12.372 1.773 1.00 39.47 179 ALA A O 1
ATOM 1345 N N . GLY A 1 180 ? 55.385 -10.851 1.419 1.00 32.88 180 GLY A N 1
ATOM 1346 C CA . GLY A 1 180 ? 55.450 -10.780 -0.042 1.00 32.88 180 GLY A CA 1
ATOM 1347 C C . GLY A 1 180 ? 54.783 -9.496 -0.549 1.00 32.88 180 GLY A C 1
ATOM 1348 O O . GLY A 1 180 ? 53.563 -9.377 -0.485 1.00 32.88 180 GLY A O 1
ATOM 1349 N N . ASP A 1 181 ? 55.585 -8.538 -1.020 1.00 33.09 181 ASP A N 1
ATOM 1350 C CA . ASP A 1 181 ? 55.127 -7.314 -1.696 1.00 33.09 181 ASP A CA 1
ATOM 1351 C C . ASP A 1 181 ? 54.577 -7.611 -3.100 1.00 33.09 181 ASP A C 1
ATOM 1353 O O . ASP A 1 181 ? 55.179 -8.408 -3.815 1.00 33.09 181 ASP A O 1
ATOM 1357 N N . VAL A 1 182 ? 53.542 -6.881 -3.544 1.00 37.69 182 VAL A N 1
ATOM 1358 C CA . VAL A 1 182 ? 53.615 -5.968 -4.714 1.00 37.69 182 VAL A CA 1
ATOM 1359 C C . VAL A 1 182 ? 52.411 -5.005 -4.760 1.00 37.69 182 VAL A C 1
ATOM 1361 O O . VAL A 1 182 ? 51.406 -5.211 -4.085 1.00 37.69 182 VAL A O 1
ATOM 1364 N N . ALA A 1 183 ? 52.558 -3.909 -5.513 1.00 35.69 183 ALA A N 1
ATOM 1365 C CA . ALA A 1 183 ? 51.762 -2.678 -5.417 1.00 35.69 183 ALA A CA 1
ATOM 1366 C C . ALA A 1 183 ? 50.945 -2.338 -6.695 1.00 35.69 183 ALA A C 1
ATOM 1368 O O . ALA A 1 183 ? 50.845 -3.161 -7.601 1.00 35.69 183 ALA A O 1
ATOM 1369 N N . ALA A 1 184 ? 50.491 -1.069 -6.769 1.00 35.16 184 ALA A N 1
ATOM 1370 C CA . ALA A 1 184 ? 49.978 -0.300 -7.927 1.00 35.16 184 ALA A CA 1
ATOM 1371 C C . ALA A 1 184 ? 48.451 -0.336 -8.209 1.00 35.16 184 ALA A C 1
ATOM 1373 O O . ALA A 1 184 ? 47.807 -1.347 -7.959 1.00 35.16 184 ALA A O 1
ATOM 1374 N N . ALA A 1 185 ? 47.812 0.701 -8.788 1.00 30.14 185 ALA A N 1
ATOM 1375 C CA . ALA A 1 185 ? 48.092 2.156 -8.901 1.00 30.14 185 ALA A CA 1
ATOM 1376 C C . ALA A 1 185 ? 46.893 2.884 -9.585 1.00 30.14 185 ALA A C 1
ATOM 1378 O O . ALA A 1 185 ? 46.100 2.227 -10.253 1.00 30.14 185 ALA A O 1
ATOM 1379 N N . GLY A 1 186 ? 46.836 4.227 -9.507 1.00 30.27 186 GLY A N 1
ATOM 1380 C CA . GLY A 1 186 ? 45.919 5.106 -10.274 1.00 30.27 186 GLY A CA 1
ATOM 1381 C C . GLY A 1 186 ? 44.570 5.349 -9.578 1.00 30.27 186 GLY A C 1
ATOM 1382 O O . GLY A 1 186 ? 43.869 4.394 -9.272 1.00 30.27 186 GLY A O 1
ATOM 1383 N N . ASP A 1 187 ? 44.116 6.557 -9.232 1.00 35.69 187 ASP A N 1
ATOM 1384 C CA . ASP A 1 187 ? 44.425 7.940 -9.653 1.00 35.69 187 ASP A CA 1
ATOM 1385 C C . ASP A 1 187 ? 44.154 8.263 -11.134 1.00 35.69 187 ASP A C 1
ATOM 1387 O O . ASP A 1 187 ? 44.861 7.786 -12.020 1.00 35.69 187 ASP A O 1
ATOM 1391 N N . TYR A 1 188 ? 43.123 9.089 -11.366 1.00 32.88 188 TYR A N 1
ATOM 1392 C CA . TYR A 1 188 ? 42.892 9.877 -12.583 1.00 32.88 188 TYR A CA 1
ATOM 1393 C C . TYR A 1 188 ? 41.869 10.999 -12.318 1.00 32.88 188 TYR A C 1
ATOM 1395 O O . TYR A 1 188 ? 40.655 10.793 -12.376 1.00 32.88 188 TYR A O 1
ATOM 1403 N N . CYS A 1 189 ? 42.356 12.221 -12.100 1.00 37.66 189 CYS A N 1
ATOM 1404 C CA . CYS A 1 189 ? 41.565 13.442 -12.283 1.00 37.66 189 CYS A CA 1
ATOM 1405 C C . CYS A 1 189 ? 41.435 13.796 -13.776 1.00 37.66 189 CYS A C 1
ATOM 1407 O O . CYS A 1 189 ? 42.393 13.637 -14.537 1.00 37.66 189 CYS A O 1
ATOM 1409 N N . ARG A 1 190 ? 40.302 14.389 -14.184 1.00 29.78 190 ARG A N 1
ATOM 1410 C CA . ARG A 1 190 ? 40.241 15.271 -15.365 1.00 29.78 190 ARG A CA 1
ATOM 1411 C C . ARG A 1 190 ? 39.075 16.264 -15.290 1.00 29.78 190 ARG A C 1
ATOM 1413 O O . ARG A 1 190 ? 37.930 15.898 -15.531 1.00 29.78 190 ARG A O 1
ATOM 1420 N N . ASP A 1 191 ? 39.416 17.526 -15.043 1.00 33.78 191 ASP A N 1
ATOM 1421 C CA . ASP A 1 191 ? 38.592 18.692 -15.378 1.00 33.78 191 ASP A CA 1
ATOM 1422 C C . ASP A 1 191 ? 38.362 18.811 -16.890 1.00 33.78 191 ASP A C 1
ATOM 1424 O O . ASP A 1 191 ? 39.263 18.503 -17.673 1.00 33.78 191 ASP A O 1
ATOM 1428 N N . MET A 1 192 ? 37.214 19.379 -17.277 1.00 37.31 192 MET A N 1
ATOM 1429 C CA . MET A 1 192 ? 37.09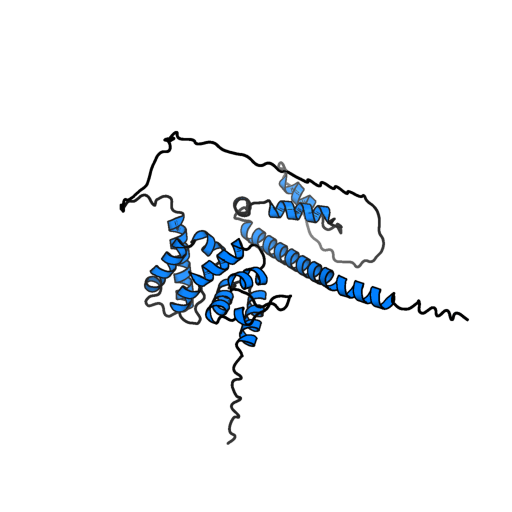5 20.293 -18.423 1.00 37.31 192 MET A CA 1
ATOM 1430 C C . MET A 1 192 ? 35.937 21.274 -18.193 1.00 37.31 192 MET A C 1
ATOM 1432 O O . MET A 1 192 ? 34.773 20.879 -18.183 1.00 37.31 192 MET A O 1
ATOM 1436 N N . ALA A 1 193 ? 36.263 22.560 -18.071 1.00 36.62 193 ALA A N 1
ATOM 1437 C CA . ALA A 1 193 ? 35.316 23.664 -18.213 1.00 36.62 193 ALA A CA 1
ATOM 1438 C C . ALA A 1 193 ? 35.313 24.170 -19.667 1.00 36.62 193 ALA A C 1
ATOM 1440 O O . ALA A 1 193 ? 36.328 24.061 -20.355 1.00 36.62 193 ALA A O 1
ATOM 1441 N N . SER A 1 194 ? 34.208 24.765 -20.127 1.00 35.09 194 SER A N 1
ATOM 1442 C CA . SER A 1 194 ? 34.237 25.674 -21.281 1.00 35.09 194 SER A CA 1
ATOM 1443 C C . SER A 1 194 ? 33.053 26.644 -21.280 1.00 35.09 194 SER A C 1
ATOM 1445 O O . SER A 1 194 ? 31.986 26.341 -20.745 1.00 35.09 194 SER A O 1
ATOM 1447 N N . ASP A 1 195 ? 33.278 27.813 -21.873 1.00 30.03 195 ASP A N 1
ATOM 1448 C CA . ASP A 1 195 ? 32.489 29.034 -21.713 1.00 30.03 195 ASP A CA 1
ATOM 1449 C C . ASP A 1 195 ? 31.437 29.285 -22.813 1.00 30.03 195 ASP A C 1
ATOM 1451 O O . ASP A 1 195 ? 31.651 29.003 -23.988 1.00 30.03 195 ASP A O 1
ATOM 1455 N N . SER A 1 196 ? 30.335 29.914 -22.388 1.00 33.44 196 SER A N 1
ATOM 1456 C CA . SER A 1 196 ? 29.684 31.108 -22.972 1.00 33.44 196 SER A CA 1
ATOM 1457 C C . SER A 1 196 ? 29.472 31.271 -24.502 1.00 33.44 196 SER A C 1
ATOM 1459 O O . SER A 1 196 ? 30.417 31.374 -25.277 1.00 33.44 196 SER A O 1
ATOM 1461 N N . MET A 1 197 ? 28.218 31.559 -24.906 1.00 31.11 197 MET A N 1
ATOM 1462 C CA . MET A 1 197 ? 27.736 32.923 -25.275 1.00 31.11 197 MET A CA 1
ATOM 1463 C C . MET A 1 197 ? 26.756 33.000 -26.481 1.00 31.11 197 MET A C 1
ATOM 1465 O O . MET A 1 197 ? 27.081 32.582 -27.586 1.00 31.11 197 MET A O 1
ATOM 1469 N N . GLY A 1 198 ? 25.615 33.686 -26.269 1.00 28.94 198 GLY A N 1
ATOM 1470 C CA . GLY A 1 198 ? 24.759 34.367 -27.272 1.00 28.94 198 GLY A CA 1
ATOM 1471 C C . GLY A 1 198 ? 23.829 33.515 -28.164 1.00 28.94 198 GLY A C 1
ATOM 1472 O O . GLY A 1 198 ? 24.138 32.378 -28.483 1.00 28.94 198 GLY A O 1
ATOM 1473 N N . ALA A 1 199 ? 22.690 33.993 -28.682 1.00 31.08 199 ALA A N 1
ATOM 1474 C CA . ALA A 1 199 ? 21.791 35.128 -28.408 1.00 31.08 199 ALA A CA 1
ATOM 1475 C C . ALA A 1 199 ? 20.560 35.005 -29.364 1.00 31.08 199 ALA A C 1
ATOM 1477 O O . ALA A 1 199 ? 20.660 34.359 -30.404 1.00 31.08 199 ALA A O 1
ATOM 1478 N N . ASP A 1 200 ? 19.424 35.615 -28.996 1.00 31.86 200 ASP A N 1
ATOM 1479 C CA . ASP A 1 200 ? 18.100 35.705 -29.686 1.00 31.86 200 ASP A CA 1
ATOM 1480 C C . ASP A 1 200 ? 18.137 36.267 -31.150 1.00 31.86 200 ASP A C 1
ATOM 1482 O O . ASP A 1 200 ? 19.213 36.737 -31.530 1.00 31.86 200 ASP A O 1
ATOM 1486 N N . PRO A 1 201 ? 17.040 36.337 -31.982 1.00 48.03 201 PRO A N 1
ATOM 1487 C CA . PRO A 1 201 ? 15.614 36.568 -31.607 1.00 48.03 201 PRO A CA 1
ATOM 1488 C C . PRO A 1 201 ? 14.470 35.923 -32.464 1.00 48.03 201 PRO A C 1
ATOM 1490 O O . PRO A 1 201 ? 14.690 35.476 -33.586 1.00 48.03 201 PRO A O 1
ATOM 1493 N N . LEU A 1 202 ? 13.198 36.009 -31.999 1.00 31.25 202 LEU A N 1
ATOM 1494 C CA . LEU A 1 202 ? 12.062 36.751 -32.647 1.00 31.25 202 LEU A CA 1
ATOM 1495 C C . LEU A 1 202 ? 10.616 36.287 -32.287 1.00 31.25 202 LEU A C 1
ATOM 1497 O O . LEU A 1 202 ? 10.232 35.163 -32.580 1.00 31.25 202 LEU A O 1
ATOM 1501 N N . SER A 1 203 ? 9.760 37.258 -31.896 1.00 30.31 203 SER A N 1
ATOM 1502 C CA . SER A 1 203 ? 8.276 37.318 -32.096 1.00 30.31 203 SER A CA 1
ATOM 1503 C C . SER A 1 203 ? 7.361 36.240 -31.446 1.00 30.31 203 SER A C 1
ATOM 1505 O O . SER A 1 203 ? 7.815 35.179 -31.048 1.00 30.31 203 SER A O 1
ATOM 1507 N N . ARG A 1 204 ? 6.042 36.438 -31.228 1.00 31.17 204 ARG A N 1
ATOM 1508 C CA . ARG A 1 204 ? 5.117 37.589 -31.416 1.00 31.17 204 ARG A CA 1
ATOM 1509 C C . ARG A 1 204 ? 4.068 37.629 -30.270 1.00 31.17 204 ARG A C 1
ATOM 1511 O O . ARG A 1 204 ? 3.945 36.661 -29.529 1.00 31.17 204 ARG A O 1
ATOM 1518 N N . ALA A 1 205 ? 3.341 38.741 -30.135 1.00 31.97 205 ALA A N 1
ATOM 1519 C CA . ALA A 1 205 ? 2.382 39.046 -29.057 1.00 31.97 205 ALA A CA 1
ATOM 1520 C C . ALA A 1 205 ? 0.961 38.458 -29.228 1.00 31.97 205 ALA A C 1
ATOM 1522 O O . ALA A 1 205 ? 0.597 38.092 -30.344 1.00 31.97 205 ALA A O 1
ATOM 1523 N N . VAL A 1 206 ? 0.153 38.504 -28.151 1.00 33.75 206 VAL A N 1
ATOM 1524 C CA . VAL A 1 206 ? -1.220 39.082 -28.135 1.00 33.75 206 VAL A CA 1
ATOM 1525 C C . VAL A 1 206 ? -1.648 39.509 -26.712 1.00 33.75 206 VAL A C 1
ATOM 1527 O O . VAL A 1 206 ? -1.034 39.099 -25.729 1.00 33.75 206 VAL A O 1
ATOM 1530 N N . ASP A 1 207 ? -2.659 40.384 -26.649 1.00 29.92 207 ASP A N 1
ATOM 1531 C CA . ASP A 1 207 ? -2.992 41.315 -25.554 1.00 29.92 207 ASP A CA 1
ATOM 1532 C C . ASP A 1 207 ? -4.088 40.886 -24.544 1.00 29.92 207 ASP A C 1
ATOM 1534 O O . ASP A 1 207 ? -4.811 39.912 -24.746 1.00 29.92 207 ASP A O 1
ATOM 1538 N N . ALA A 1 208 ? -4.289 41.781 -23.557 1.00 32.41 208 ALA A N 1
ATOM 1539 C CA . ALA A 1 208 ? -5.507 42.037 -22.762 1.00 32.41 208 ALA A CA 1
ATOM 1540 C C . ALA A 1 208 ? -5.774 41.100 -21.552 1.00 32.41 208 ALA A C 1
ATOM 1542 O O . ALA A 1 208 ? -5.351 39.952 -21.536 1.00 32.41 208 ALA A O 1
ATOM 1543 N N . VAL A 1 209 ? -6.424 41.525 -20.454 1.00 33.00 209 VAL A N 1
ATOM 1544 C CA . VAL A 1 209 ? -7.305 42.690 -20.180 1.00 33.00 209 VAL A CA 1
ATOM 1545 C C . VAL A 1 209 ? -6.938 43.379 -18.848 1.00 33.00 209 VAL A C 1
ATOM 1547 O O . VAL A 1 209 ? -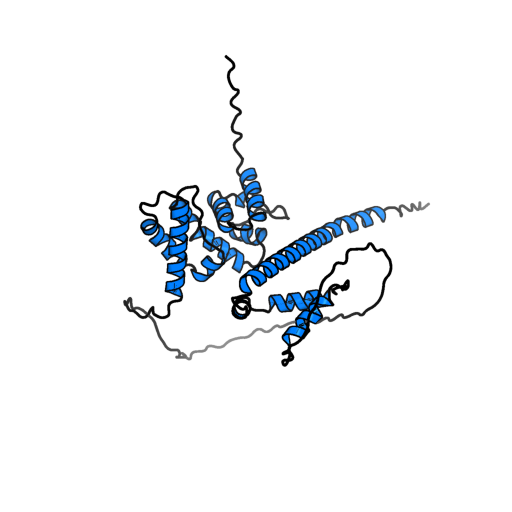6.500 42.724 -17.906 1.00 33.00 209 VAL A O 1
ATOM 1550 N N . THR A 1 210 ? -7.191 44.689 -18.741 1.00 34.31 210 THR A N 1
ATOM 1551 C CA . THR A 1 210 ? -7.110 45.484 -17.499 1.00 34.31 210 THR A CA 1
ATOM 1552 C C . THR A 1 210 ? -8.485 45.775 -16.868 1.00 34.31 210 THR A C 1
ATOM 1554 O O . THR A 1 210 ? -9.434 46.141 -17.556 1.00 34.31 210 THR A O 1
ATOM 1557 N N . GLY A 1 211 ? -8.555 45.710 -15.533 1.00 30.83 211 GLY A N 1
ATOM 1558 C CA . GLY A 1 211 ? -9.566 46.333 -14.657 1.00 30.83 211 GLY A CA 1
ATOM 1559 C C . GLY A 1 211 ? -8.882 46.634 -13.312 1.00 30.83 211 GLY A C 1
ATOM 1560 O O . GLY A 1 211 ? -8.117 45.795 -12.848 1.00 30.83 211 GLY A O 1
ATOM 1561 N N . ARG A 1 212 ? -8.872 47.880 -12.808 1.00 34.06 212 ARG A N 1
ATOM 1562 C CA . ARG A 1 212 ? -9.928 48.556 -12.009 1.00 34.06 212 ARG A CA 1
ATOM 1563 C C . ARG A 1 212 ? -10.395 47.746 -10.795 1.00 34.06 212 ARG A C 1
ATOM 1565 O O . ARG A 1 212 ? -10.739 46.586 -10.978 1.00 34.06 212 ARG A O 1
ATOM 1572 N N . ASP A 1 213 ? -10.555 48.268 -9.579 1.00 35.62 213 ASP A N 1
ATOM 1573 C CA . ASP A 1 213 ? -10.189 49.529 -8.877 1.00 35.62 213 ASP A CA 1
ATOM 1574 C C . ASP A 1 213 ? -10.192 49.159 -7.352 1.00 35.62 213 ASP A C 1
ATOM 1576 O O . ASP A 1 213 ? -10.557 48.031 -7.018 1.00 35.62 213 ASP A O 1
ATOM 1580 N N . ASP A 1 214 ? -9.799 49.941 -6.338 1.00 34.09 214 ASP A N 1
ATOM 1581 C CA . ASP A 1 214 ? -9.434 51.365 -6.201 1.00 34.09 214 ASP A CA 1
ATOM 1582 C C . ASP A 1 214 ? -8.373 51.528 -5.062 1.00 34.09 214 ASP A C 1
ATOM 1584 O O . ASP A 1 214 ? -7.688 50.572 -4.691 1.00 34.09 214 ASP A O 1
ATOM 1588 N N . ARG A 1 215 ? -8.248 52.724 -4.470 1.00 41.69 215 ARG A N 1
ATOM 1589 C CA . ARG A 1 215 ? -7.468 53.078 -3.262 1.00 41.69 215 ARG A CA 1
ATOM 1590 C C . ARG A 1 215 ? -8.414 53.478 -2.105 1.00 41.69 215 ARG A C 1
ATOM 1592 O O . ARG A 1 215 ? -9.541 53.889 -2.368 1.00 41.69 215 ARG A O 1
ATOM 1599 N N . PRO A 1 216 ? -7.988 53.409 -0.825 1.00 47.91 216 PRO A N 1
ATOM 1600 C CA . PRO A 1 216 ? -7.326 54.585 -0.246 1.00 47.91 216 PRO A CA 1
ATOM 1601 C C . PRO A 1 216 ? -6.176 54.256 0.733 1.00 47.91 216 PRO A C 1
ATOM 1603 O O . PRO A 1 216 ? -5.647 53.149 0.760 1.00 47.91 216 PRO A O 1
ATOM 1606 N N . ASP A 1 217 ? -5.724 55.287 1.444 1.00 37.53 217 ASP A N 1
ATOM 1607 C CA . ASP A 1 217 ? -4.359 55.472 1.946 1.00 37.53 217 ASP A CA 1
ATOM 1608 C C . ASP A 1 217 ? -4.229 55.358 3.488 1.00 37.53 217 ASP A C 1
ATOM 1610 O O . ASP A 1 217 ? -5.232 55.265 4.193 1.00 37.53 217 ASP A O 1
ATOM 1614 N N . MET A 1 218 ? -2.991 55.495 3.989 1.00 41.12 218 MET A N 1
ATOM 1615 C CA . MET A 1 218 ? -2.592 55.800 5.385 1.00 41.12 218 MET A CA 1
ATOM 1616 C C . MET A 1 218 ? -2.562 54.677 6.447 1.00 41.12 218 MET A C 1
ATOM 1618 O O . MET A 1 218 ? -3.518 54.467 7.187 1.00 41.12 218 MET A O 1
ATOM 1622 N N . ALA A 1 219 ? -1.358 54.134 6.686 1.00 34.72 219 ALA A N 1
ATOM 1623 C CA . ALA A 1 219 ? -0.716 54.127 8.016 1.00 34.72 219 ALA A CA 1
ATOM 1624 C C . ALA A 1 219 ? 0.787 53.796 7.889 1.00 34.72 219 ALA A C 1
ATOM 1626 O O . ALA A 1 219 ? 1.155 52.760 7.340 1.00 34.72 219 ALA A O 1
ATOM 1627 N N . ALA A 1 220 ? 1.669 54.662 8.398 1.00 46.53 220 ALA A N 1
ATOM 1628 C CA . ALA A 1 220 ? 3.116 54.440 8.356 1.00 46.53 220 ALA A CA 1
ATOM 1629 C C . ALA A 1 220 ? 3.603 53.649 9.586 1.00 46.53 220 ALA A C 1
ATOM 1631 O O . ALA A 1 220 ? 3.444 54.095 10.720 1.00 46.53 220 ALA A O 1
ATOM 1632 N N . GLY A 1 221 ? 4.249 52.506 9.346 1.00 38.69 221 GLY A N 1
ATOM 1633 C CA . GLY A 1 221 ? 4.952 51.687 10.338 1.00 38.69 221 GLY A CA 1
ATOM 1634 C C . GLY A 1 221 ? 6.145 50.977 9.678 1.00 38.69 221 GLY A C 1
ATOM 1635 O O . GLY A 1 221 ? 6.139 50.814 8.455 1.00 38.69 221 GLY A O 1
ATOM 1636 N N . PRO A 1 222 ? 7.202 50.611 10.426 1.00 40.62 222 PRO A N 1
ATOM 1637 C CA . PRO A 1 222 ? 8.468 50.185 9.833 1.00 40.62 222 PRO A CA 1
ATOM 1638 C C . PRO A 1 222 ? 8.344 48.819 9.143 1.00 40.62 222 PRO A C 1
ATOM 1640 O O . PRO A 1 222 ? 8.120 47.798 9.789 1.00 40.62 222 PRO A O 1
ATOM 1643 N N . ALA A 1 223 ? 8.515 48.806 7.820 1.00 38.59 223 ALA A N 1
ATOM 1644 C CA . ALA A 1 223 ? 8.445 47.597 7.009 1.00 38.59 223 ALA A CA 1
ATOM 1645 C C . ALA A 1 223 ? 9.688 46.711 7.211 1.00 38.59 223 ALA A C 1
ATOM 1647 O O . ALA A 1 223 ? 10.751 46.976 6.645 1.00 38.59 223 ALA A O 1
ATOM 1648 N N . THR A 1 224 ? 9.536 45.642 7.992 1.00 47.78 224 THR A N 1
ATOM 1649 C CA . THR A 1 224 ? 10.479 44.518 8.049 1.00 47.78 224 THR A CA 1
ATOM 1650 C C . THR A 1 224 ? 10.436 43.688 6.757 1.00 47.78 224 THR A C 1
ATOM 1652 O O . THR A 1 224 ? 9.483 43.741 5.975 1.00 47.78 224 THR A O 1
ATOM 1655 N N . ASP A 1 225 ? 11.517 42.955 6.483 1.00 49.69 225 ASP A N 1
ATOM 1656 C CA . ASP A 1 225 ? 11.955 42.614 5.120 1.00 49.69 225 ASP A CA 1
ATOM 1657 C C . ASP A 1 225 ? 11.054 41.689 4.273 1.00 49.69 225 ASP A C 1
ATOM 1659 O O . ASP A 1 225 ? 11.284 41.561 3.066 1.00 49.69 225 ASP A O 1
ATOM 1663 N N . CYS A 1 226 ? 9.979 41.119 4.825 1.00 44.72 226 CYS A N 1
ATOM 1664 C CA . CYS A 1 226 ? 9.056 40.239 4.094 1.00 44.72 226 CYS A CA 1
ATOM 1665 C C . CYS A 1 226 ? 8.410 40.899 2.857 1.00 44.72 226 CYS A C 1
ATOM 1667 O O . CYS A 1 226 ? 8.186 40.232 1.845 1.00 44.72 226 CYS A O 1
ATOM 1669 N N . GLN A 1 227 ? 8.159 42.216 2.871 1.00 43.69 227 GLN A N 1
ATOM 1670 C CA . GLN A 1 227 ? 7.575 42.905 1.707 1.00 43.69 227 GLN A CA 1
ATOM 1671 C C . GLN A 1 227 ? 8.528 43.018 0.503 1.00 43.69 227 GLN A C 1
ATOM 1673 O O . GLN A 1 227 ? 8.058 43.171 -0.628 1.00 43.69 227 GLN A O 1
ATOM 1678 N N . LYS A 1 228 ? 9.851 42.910 0.702 1.00 43.69 228 LYS A N 1
ATOM 1679 C CA . LYS A 1 228 ? 10.826 42.927 -0.404 1.00 43.69 228 LYS A CA 1
ATOM 1680 C C . LYS A 1 228 ? 10.765 41.631 -1.217 1.00 43.69 228 LYS A C 1
ATOM 1682 O O . LYS A 1 228 ? 10.817 41.691 -2.443 1.00 43.69 228 LYS A O 1
ATOM 1687 N N . LEU A 1 229 ? 10.560 40.487 -0.557 1.00 45.38 229 LEU A N 1
ATOM 1688 C CA . LEU A 1 229 ? 10.363 39.188 -1.213 1.00 45.38 229 LEU A CA 1
ATOM 1689 C C . LEU A 1 229 ? 9.065 39.147 -2.035 1.00 45.38 229 LEU A C 1
ATOM 1691 O O . LEU A 1 229 ? 9.095 38.734 -3.192 1.00 45.38 229 LEU A O 1
ATOM 1695 N N . ALA A 1 230 ? 7.955 39.665 -1.500 1.00 46.19 230 ALA A N 1
ATOM 1696 C CA . ALA A 1 230 ? 6.691 39.747 -2.238 1.00 46.19 230 ALA A CA 1
ATOM 1697 C C . ALA A 1 230 ? 6.786 40.656 -3.485 1.00 46.19 230 ALA A C 1
ATOM 1699 O O . ALA A 1 230 ? 6.265 40.321 -4.550 1.00 46.19 230 ALA A O 1
ATOM 1700 N N . ARG A 1 231 ? 7.506 41.788 -3.400 1.00 40.97 231 ARG A N 1
ATOM 1701 C CA . ARG A 1 231 ? 7.757 42.652 -4.571 1.00 40.97 231 ARG A CA 1
ATOM 1702 C C . ARG A 1 231 ? 8.717 42.028 -5.589 1.00 40.97 231 ARG A C 1
ATOM 1704 O O . ARG A 1 231 ? 8.529 42.252 -6.781 1.00 40.97 231 ARG A O 1
ATOM 1711 N N . ALA A 1 232 ? 9.689 41.228 -5.148 1.00 45.53 232 ALA A N 1
ATOM 1712 C CA . ALA A 1 232 ? 10.554 40.459 -6.043 1.00 45.53 232 ALA A CA 1
ATOM 1713 C C . ALA A 1 232 ? 9.773 39.364 -6.797 1.00 45.53 232 ALA A C 1
ATOM 1715 O O . ALA A 1 232 ? 9.945 39.217 -8.007 1.00 45.53 232 ALA A O 1
ATOM 1716 N N . GLN A 1 233 ? 8.852 38.661 -6.125 1.00 48.75 233 GLN A N 1
ATOM 1717 C CA . GLN A 1 233 ? 7.990 37.651 -6.756 1.00 48.75 233 GLN A CA 1
ATOM 1718 C C . GLN A 1 233 ? 7.098 38.244 -7.862 1.00 48.75 233 GLN A C 1
ATOM 1720 O O . GLN A 1 233 ? 7.000 37.658 -8.940 1.00 48.75 233 GLN A O 1
ATOM 1725 N N . SER A 1 234 ? 6.533 39.441 -7.666 1.00 39.50 234 SER A N 1
ATOM 1726 C CA . SER A 1 234 ? 5.716 40.111 -8.695 1.00 39.50 234 SER A CA 1
ATOM 1727 C C . SER A 1 234 ? 6.505 40.682 -9.885 1.00 39.50 234 SER A C 1
ATOM 1729 O O . SER A 1 234 ? 5.891 41.051 -10.883 1.00 39.50 234 SER A O 1
ATOM 1731 N N . MET A 1 235 ? 7.841 40.748 -9.825 1.00 40.09 235 MET A N 1
ATOM 1732 C CA . MET A 1 235 ? 8.687 41.161 -10.960 1.00 40.09 235 MET A CA 1
ATOM 1733 C C . MET A 1 235 ? 9.301 39.987 -11.744 1.00 40.09 235 MET A C 1
ATOM 1735 O O . MET A 1 235 ? 9.843 40.207 -12.824 1.00 40.09 235 MET A O 1
ATOM 1739 N N . MET A 1 236 ? 9.176 38.741 -11.269 1.00 46.22 236 MET A N 1
ATOM 1740 C CA . MET A 1 236 ? 9.742 37.556 -11.940 1.00 46.22 236 MET A CA 1
ATOM 1741 C C . MET A 1 236 ? 8.800 36.836 -12.923 1.00 46.22 236 MET A C 1
ATOM 1743 O O . MET A 1 236 ? 9.171 35.802 -13.474 1.00 46.22 236 MET A O 1
ATOM 1747 N N . ILE A 1 237 ? 7.637 37.406 -13.267 1.00 46.94 237 ILE A N 1
ATOM 1748 C CA . ILE A 1 237 ? 6.828 36.952 -14.424 1.00 46.94 237 ILE A CA 1
ATOM 1749 C C . ILE A 1 237 ? 7.246 37.709 -15.704 1.00 46.94 237 ILE A C 1
ATOM 1751 O O . ILE A 1 237 ? 6.435 38.104 -16.536 1.00 46.94 237 ILE A O 1
ATOM 1755 N N . ALA A 1 238 ? 8.555 37.908 -15.869 1.00 40.88 238 ALA A N 1
ATOM 1756 C CA . ALA A 1 238 ? 9.180 38.540 -17.027 1.00 40.88 238 ALA A CA 1
ATOM 1757 C C . ALA A 1 238 ? 10.046 37.522 -17.786 1.00 40.88 238 ALA A C 1
ATOM 1759 O O . ALA A 1 238 ? 11.265 37.641 -17.832 1.00 40.88 238 ALA A O 1
ATOM 1760 N N . ARG A 1 239 ? 9.392 36.494 -18.352 1.00 45.53 239 ARG A N 1
ATOM 1761 C CA . ARG A 1 239 ? 9.938 35.540 -19.346 1.00 45.53 239 ARG A CA 1
ATOM 1762 C C . ARG A 1 239 ? 11.373 35.049 -19.062 1.00 45.53 239 ARG A C 1
ATOM 1764 O O . ARG A 1 239 ? 12.179 34.933 -19.981 1.00 45.53 239 ARG A O 1
ATOM 1771 N N . ALA A 1 240 ? 11.680 34.762 -17.797 1.00 48.41 240 ALA A N 1
ATOM 1772 C CA . ALA A 1 240 ? 13.019 34.376 -17.375 1.00 48.41 240 ALA A CA 1
ATOM 1773 C C . ALA A 1 240 ? 13.420 33.033 -18.003 1.00 48.41 240 ALA A C 1
ATOM 1775 O O . ALA A 1 240 ? 12.833 31.989 -17.710 1.00 48.41 240 ALA A O 1
ATOM 1776 N N . THR A 1 241 ? 14.442 33.058 -18.855 1.00 52.34 241 THR A N 1
ATOM 1777 C CA . THR A 1 241 ? 15.161 31.861 -19.292 1.00 52.34 241 THR A CA 1
ATOM 1778 C C . THR A 1 241 ? 15.961 31.327 -18.108 1.00 52.34 241 THR A C 1
ATOM 1780 O O . THR A 1 241 ? 17.109 31.718 -17.909 1.00 52.34 241 THR A O 1
ATOM 1783 N N . ILE A 1 242 ? 15.338 30.467 -17.298 1.00 62.50 242 ILE A N 1
ATOM 1784 C CA . ILE A 1 242 ? 16.014 29.750 -16.209 1.00 62.50 242 ILE A CA 1
ATOM 1785 C C . ILE A 1 242 ? 17.152 28.942 -16.838 1.00 62.50 242 ILE A C 1
ATOM 1787 O O . ILE A 1 242 ? 16.893 28.086 -17.690 1.00 62.50 242 ILE A O 1
ATOM 1791 N N . SER A 1 243 ? 18.403 29.221 -16.463 1.00 73.94 243 SER A N 1
ATOM 1792 C CA . SER A 1 243 ? 19.527 28.459 -17.000 1.00 73.94 243 SER A CA 1
ATOM 1793 C C . SER A 1 243 ? 19.548 27.049 -16.402 1.00 73.94 243 SER A C 1
ATOM 1795 O O . SER A 1 243 ? 19.038 26.805 -15.304 1.00 73.94 243 SER A O 1
ATOM 1797 N N . GLY A 1 244 ? 20.163 26.098 -17.110 1.00 69.81 244 GLY A N 1
ATOM 1798 C CA . GLY A 1 244 ? 20.333 24.738 -16.586 1.00 69.81 244 GLY A CA 1
ATOM 1799 C C . GLY A 1 244 ? 21.113 24.711 -15.265 1.00 69.81 244 GLY A C 1
ATOM 1800 O O . GLY A 1 244 ? 20.800 23.903 -14.395 1.00 69.81 244 GLY A O 1
ATOM 1801 N N . ALA A 1 245 ? 22.062 25.639 -15.091 1.00 70.81 245 ALA A N 1
ATOM 1802 C CA . ALA A 1 245 ? 22.838 25.794 -13.865 1.00 70.81 245 ALA A CA 1
ATOM 1803 C C . ALA A 1 245 ? 21.981 26.309 -12.696 1.00 70.81 245 ALA A C 1
ATOM 1805 O O . ALA A 1 245 ? 22.067 25.755 -11.603 1.00 70.81 245 ALA A O 1
ATOM 1806 N N . ASP A 1 246 ? 21.102 27.292 -12.925 1.00 73.25 246 ASP A N 1
ATOM 1807 C CA . ASP A 1 246 ? 20.191 27.803 -11.887 1.00 73.25 246 ASP A CA 1
ATOM 1808 C C . ASP A 1 246 ? 19.208 26.718 -11.435 1.00 73.25 246 ASP A C 1
ATOM 1810 O O . ASP A 1 246 ? 18.991 26.519 -10.239 1.00 73.25 246 ASP A O 1
ATOM 1814 N N . LEU A 1 247 ? 18.645 25.965 -12.388 1.00 73.56 247 LEU A N 1
ATOM 1815 C CA . LEU A 1 247 ? 17.753 24.847 -12.085 1.00 73.56 247 LEU A CA 1
ATOM 1816 C C . LEU A 1 247 ? 18.479 23.744 -11.301 1.00 73.56 247 LEU A C 1
ATOM 1818 O O . LEU A 1 247 ? 17.919 23.207 -10.347 1.00 73.56 247 LEU A O 1
ATOM 1822 N N . GLN A 1 248 ? 19.722 23.421 -11.670 1.00 74.00 248 GLN A N 1
ATOM 1823 C CA . GLN A 1 248 ? 20.540 22.438 -10.960 1.00 74.00 248 GLN A CA 1
ATOM 1824 C C . GLN A 1 248 ? 20.909 22.913 -9.548 1.00 74.00 248 GLN A C 1
ATOM 1826 O O . GLN A 1 248 ? 20.838 22.119 -8.612 1.00 74.00 248 GLN A O 1
ATOM 1831 N N . ALA A 1 249 ? 21.248 24.193 -9.372 1.00 73.69 249 ALA A N 1
ATOM 1832 C CA . ALA A 1 249 ? 21.521 24.783 -8.065 1.00 73.69 249 ALA A CA 1
ATOM 1833 C C . ALA A 1 249 ? 20.283 24.712 -7.159 1.00 73.69 249 ALA A C 1
ATOM 1835 O O . ALA A 1 249 ? 20.370 24.177 -6.056 1.00 73.69 249 ALA A O 1
ATOM 1836 N N . VAL A 1 250 ? 19.115 25.143 -7.653 1.00 77.19 250 VAL A N 1
ATOM 1837 C CA . VAL A 1 250 ? 17.841 25.080 -6.915 1.00 77.19 250 VAL A CA 1
ATOM 1838 C C . VAL A 1 250 ? 17.455 23.639 -6.574 1.00 77.19 250 VAL A C 1
ATOM 1840 O O . VAL A 1 250 ? 17.066 23.372 -5.438 1.00 77.19 250 VAL A O 1
ATOM 1843 N N . LEU A 1 251 ? 17.596 22.689 -7.506 1.00 78.00 251 LEU A N 1
ATOM 1844 C CA . LEU A 1 251 ? 17.353 21.268 -7.231 1.00 78.00 251 LEU A CA 1
ATOM 1845 C C . LEU A 1 251 ? 18.314 20.718 -6.171 1.00 78.00 251 LEU A C 1
ATOM 1847 O O . LEU A 1 251 ? 17.876 19.992 -5.284 1.00 78.00 251 LEU A O 1
ATOM 1851 N N . SER A 1 252 ? 19.596 21.085 -6.224 1.00 76.19 252 SER A N 1
ATOM 1852 C CA . SER A 1 252 ? 20.587 20.678 -5.222 1.00 76.19 252 SER A CA 1
ATOM 1853 C C . SER A 1 252 ? 20.250 21.247 -3.839 1.00 76.19 252 SER A C 1
ATOM 1855 O O . SER A 1 252 ? 20.279 20.515 -2.853 1.00 76.19 252 SER A O 1
ATOM 1857 N N . THR A 1 253 ? 19.813 22.512 -3.762 1.00 78.19 253 THR A N 1
ATOM 1858 C CA . THR A 1 253 ? 19.295 23.105 -2.520 1.00 78.19 253 THR A CA 1
ATOM 1859 C C . THR A 1 253 ? 18.085 22.329 -2.001 1.00 78.19 253 THR A C 1
ATOM 1861 O O . THR A 1 253 ? 18.110 21.884 -0.857 1.00 78.19 253 THR A O 1
ATOM 1864 N N . VAL A 1 254 ? 17.064 22.083 -2.830 1.00 80.44 254 VAL A N 1
ATOM 1865 C CA . VAL A 1 254 ? 15.853 21.333 -2.438 1.00 80.44 254 VAL A CA 1
ATOM 1866 C C . VAL A 1 254 ? 16.174 19.907 -1.972 1.00 80.44 254 VAL A C 1
ATOM 1868 O O . VAL A 1 254 ? 15.564 19.436 -1.021 1.00 80.44 254 VAL A O 1
ATOM 1871 N N . LEU A 1 255 ? 17.146 19.231 -2.592 1.00 80.88 255 LEU A N 1
ATOM 1872 C CA . LEU A 1 255 ? 17.596 17.891 -2.186 1.00 80.88 255 LEU A CA 1
ATOM 1873 C C . LEU A 1 255 ? 18.471 17.892 -0.920 1.00 80.88 255 LEU A C 1
ATOM 1875 O O . LEU A 1 255 ? 18.616 16.847 -0.291 1.00 80.88 255 LEU A O 1
ATOM 1879 N N . SER A 1 256 ? 19.058 19.037 -0.557 1.00 78.62 256 SER A N 1
ATOM 1880 C CA . SER A 1 256 ? 19.860 19.210 0.665 1.00 78.62 256 SER A CA 1
ATOM 1881 C C . SER A 1 256 ? 19.050 19.659 1.887 1.00 78.62 256 SER A C 1
ATOM 1883 O O . SER A 1 256 ? 19.532 19.544 3.012 1.00 78.62 256 SER A O 1
ATOM 1885 N N . VAL A 1 257 ? 17.835 20.175 1.678 1.00 82.44 257 VAL A N 1
ATOM 1886 C CA . VAL A 1 257 ? 16.924 20.587 2.752 1.00 82.44 257 VAL A CA 1
ATOM 1887 C C . VAL A 1 257 ? 16.295 19.350 3.392 1.00 82.44 257 VAL A C 1
ATOM 1889 O O . VAL A 1 257 ? 15.685 18.528 2.709 1.00 82.44 257 VAL A O 1
ATOM 1892 N N . ASP A 1 258 ? 16.404 19.239 4.715 1.00 78.88 258 ASP A N 1
ATOM 1893 C CA . ASP A 1 258 ? 15.642 18.254 5.478 1.00 78.88 258 ASP A CA 1
ATOM 1894 C C . ASP A 1 258 ? 14.147 18.646 5.486 1.00 78.88 258 ASP A C 1
ATOM 1896 O O . ASP A 1 258 ? 13.800 19.743 5.936 1.00 78.88 258 ASP A O 1
ATOM 1900 N N . PRO A 1 259 ? 13.240 17.779 4.996 1.00 72.94 259 PRO A N 1
ATOM 1901 C CA . PRO A 1 259 ? 11.819 18.094 4.930 1.00 72.94 259 PRO A CA 1
ATOM 1902 C C . PRO A 1 259 ? 11.151 18.216 6.306 1.00 72.94 259 PRO A C 1
ATOM 1904 O O . PRO A 1 259 ? 10.086 18.825 6.376 1.00 72.94 259 PRO A O 1
ATOM 1907 N N . VAL A 1 260 ? 11.732 17.660 7.379 1.00 75.00 260 VAL A N 1
ATOM 1908 C CA . VAL A 1 260 ? 11.157 17.749 8.734 1.00 75.00 260 VAL A CA 1
ATOM 1909 C C . VAL A 1 260 ? 11.366 19.154 9.296 1.00 75.00 260 VAL A C 1
ATOM 1911 O O . VAL A 1 260 ? 10.394 19.870 9.521 1.00 75.00 260 VAL A O 1
ATOM 1914 N N . THR A 1 261 ? 12.618 19.609 9.393 1.00 75.69 261 THR A N 1
ATOM 1915 C CA . THR A 1 261 ? 12.927 20.985 9.827 1.00 75.69 261 THR A CA 1
ATOM 1916 C C . THR A 1 261 ? 12.347 22.058 8.900 1.00 75.69 261 THR A C 1
ATOM 1918 O O . THR A 1 261 ? 12.006 23.148 9.361 1.00 75.69 261 THR A O 1
ATOM 1921 N N . ALA A 1 262 ? 12.170 21.767 7.606 1.00 75.81 262 ALA A N 1
ATOM 1922 C CA . ALA A 1 262 ? 11.456 22.661 6.695 1.00 75.81 262 ALA A CA 1
ATOM 1923 C C . ALA A 1 262 ? 9.948 22.753 6.991 1.00 75.81 262 ALA A C 1
ATOM 1925 O O . ALA A 1 262 ? 9.375 23.828 6.822 1.00 75.81 262 ALA A O 1
ATOM 1926 N N . ALA A 1 263 ? 9.308 21.661 7.426 1.00 74.00 263 ALA A N 1
ATOM 1927 C CA . ALA A 1 263 ? 7.893 21.645 7.799 1.00 74.00 263 ALA A CA 1
ATOM 1928 C C . ALA A 1 263 ? 7.639 22.357 9.138 1.00 74.00 263 ALA A C 1
ATOM 1930 O O . ALA A 1 263 ? 6.680 23.120 9.236 1.00 74.00 263 ALA A O 1
ATOM 1931 N N . ASP A 1 264 ? 8.530 22.188 10.121 1.00 75.81 264 ASP A N 1
ATOM 1932 C CA . ASP A 1 264 ? 8.459 22.870 11.425 1.00 75.81 264 ASP A CA 1
ATOM 1933 C C . ASP A 1 264 ? 8.534 24.406 11.301 1.00 75.81 264 ASP A C 1
ATOM 1935 O O . ASP A 1 264 ? 8.022 25.138 12.149 1.00 75.81 264 ASP A O 1
ATOM 1939 N N . GLY A 1 265 ? 9.151 24.912 10.227 1.00 72.62 265 GLY A N 1
ATOM 1940 C CA . GLY A 1 265 ? 9.214 26.340 9.903 1.00 72.62 265 GLY A CA 1
ATOM 1941 C C . GLY A 1 265 ? 7.965 26.917 9.219 1.00 72.62 265 GLY A C 1
ATOM 1942 O O . GLY A 1 265 ? 7.928 28.123 8.961 1.00 72.62 265 GLY A O 1
ATOM 1943 N N . VAL A 1 266 ? 6.956 26.101 8.888 1.00 80.00 266 VAL A N 1
ATOM 1944 C CA . VAL A 1 266 ? 5.738 26.563 8.201 1.00 80.00 266 VAL A CA 1
ATOM 1945 C C . VAL A 1 266 ? 4.691 27.018 9.214 1.00 80.00 266 VAL A C 1
ATOM 1947 O O . VAL A 1 266 ? 4.142 26.223 9.972 1.00 80.00 266 VAL A O 1
ATOM 1950 N N . ASP A 1 267 ? 4.351 28.306 9.171 1.00 80.94 267 ASP A N 1
ATOM 1951 C CA . ASP A 1 267 ? 3.264 28.882 9.966 1.00 80.94 267 ASP A CA 1
ATOM 1952 C C . ASP A 1 267 ? 1.937 28.127 9.747 1.00 80.94 267 ASP A C 1
ATOM 1954 O O . ASP A 1 267 ? 1.480 27.931 8.614 1.00 80.94 267 ASP A O 1
ATOM 1958 N N . ALA A 1 268 ? 1.291 27.743 10.851 1.00 74.06 268 ALA A N 1
ATOM 1959 C CA . ALA A 1 268 ? 0.052 26.976 10.871 1.00 74.06 268 ALA A CA 1
ATOM 1960 C C . ALA A 1 268 ? -1.060 27.625 10.029 1.00 74.06 268 ALA A C 1
ATOM 1962 O O . ALA A 1 268 ? -1.805 26.906 9.358 1.00 74.06 268 ALA A O 1
ATOM 1963 N N . ALA A 1 269 ? -1.132 28.962 9.990 1.00 75.50 269 ALA A N 1
ATOM 1964 C CA . ALA A 1 269 ? -2.111 29.694 9.182 1.00 75.50 269 ALA A CA 1
ATOM 1965 C C . ALA A 1 269 ? -1.914 29.514 7.661 1.00 75.50 269 ALA A C 1
ATOM 1967 O O . ALA A 1 269 ? -2.875 29.602 6.897 1.00 75.50 269 ALA A O 1
ATOM 1968 N N . ASN A 1 270 ? -0.683 29.234 7.223 1.00 77.50 270 ASN A N 1
ATOM 1969 C CA . ASN A 1 270 ? -0.298 29.116 5.815 1.00 77.50 270 ASN A CA 1
ATOM 1970 C C . ASN A 1 270 ? -0.075 27.660 5.361 1.00 77.50 270 ASN A C 1
ATOM 1972 O O . ASN A 1 270 ? -0.111 27.384 4.161 1.00 77.50 270 ASN A O 1
ATOM 1976 N N . SER A 1 271 ? 0.071 26.724 6.307 1.00 77.62 271 SER A N 1
ATOM 1977 C CA . SER A 1 271 ? 0.299 25.283 6.101 1.00 77.62 271 SER A CA 1
ATOM 1978 C C . SER A 1 271 ? -0.493 24.656 4.940 1.00 77.62 271 SER A C 1
ATOM 1980 O O . SER A 1 271 ? 0.084 24.032 4.048 1.00 77.62 271 SER A O 1
ATOM 1982 N N . ALA A 1 272 ? -1.811 24.871 4.895 1.00 73.75 272 ALA A N 1
ATOM 1983 C CA . ALA A 1 272 ? -2.692 24.313 3.869 1.00 73.75 272 ALA A CA 1
ATOM 1984 C C . ALA A 1 272 ? -2.461 24.901 2.464 1.00 73.75 272 ALA A C 1
ATOM 1986 O O . ALA A 1 272 ? -2.712 24.218 1.469 1.00 73.75 272 ALA A O 1
ATOM 1987 N N . GLN A 1 273 ? -1.995 26.149 2.364 1.00 75.75 273 GLN A N 1
ATOM 1988 C CA . GLN A 1 273 ? -1.648 26.776 1.089 1.00 75.75 273 GLN A CA 1
ATOM 1989 C C . GLN A 1 273 ? -0.261 26.316 0.629 1.00 75.75 273 GLN A C 1
ATOM 1991 O O . GLN A 1 273 ? -0.129 25.831 -0.493 1.00 75.75 273 GLN A O 1
ATOM 1996 N N . THR A 1 274 ? 0.731 26.323 1.526 1.00 79.88 274 THR A N 1
ATOM 1997 C CA . THR A 1 274 ? 2.075 25.785 1.266 1.00 79.88 274 THR A CA 1
ATOM 1998 C C . THR A 1 274 ? 2.018 24.334 0.779 1.00 79.88 274 THR A C 1
ATOM 2000 O O . THR A 1 274 ? 2.643 24.003 -0.224 1.00 79.88 274 THR A O 1
ATOM 2003 N N . ALA A 1 275 ? 1.199 23.477 1.400 1.00 75.81 275 ALA A N 1
ATOM 2004 C CA . ALA A 1 275 ? 1.018 22.089 0.967 1.00 75.81 275 ALA A CA 1
ATOM 2005 C C . ALA A 1 275 ? 0.465 21.965 -0.469 1.00 75.81 275 ALA A C 1
ATOM 2007 O O . ALA A 1 275 ? 0.918 21.112 -1.239 1.00 75.81 275 ALA A O 1
ATOM 2008 N N . ARG A 1 276 ? -0.485 22.829 -0.863 1.00 75.38 276 ARG A N 1
ATOM 2009 C CA . ARG A 1 276 ? -1.025 22.873 -2.237 1.00 75.38 276 ARG A CA 1
ATOM 2010 C C . ARG A 1 276 ? 0.028 23.334 -3.238 1.00 75.38 276 ARG A C 1
ATOM 2012 O O . ARG A 1 276 ? 0.135 22.743 -4.311 1.00 75.38 276 ARG A O 1
ATOM 2019 N N . ASP A 1 277 ? 0.816 24.342 -2.880 1.00 80.38 277 ASP A N 1
ATOM 2020 C CA . ASP A 1 277 ? 1.857 24.892 -3.748 1.00 80.38 277 ASP A CA 1
ATOM 2021 C C . ASP A 1 277 ? 3.028 23.910 -3.921 1.00 80.38 277 ASP A C 1
ATOM 2023 O O . ASP A 1 277 ? 3.494 23.705 -5.045 1.00 80.38 277 ASP A O 1
ATOM 2027 N N . CYS A 1 278 ? 3.427 23.197 -2.861 1.00 80.88 278 CYS A N 1
ATOM 2028 C CA . CYS A 1 278 ? 4.374 22.080 -2.935 1.00 80.88 278 CYS A CA 1
ATOM 2029 C C . CYS A 1 278 ? 3.867 20.954 -3.850 1.00 80.88 278 CYS A C 1
ATOM 2031 O O . CYS A 1 278 ? 4.620 20.456 -4.690 1.00 80.88 278 CYS A O 1
ATOM 2033 N N . LEU A 1 279 ? 2.588 20.576 -3.745 1.00 78.81 279 LEU A N 1
ATOM 2034 C CA . LEU A 1 279 ? 1.984 19.551 -4.600 1.00 78.81 279 LEU A CA 1
ATOM 2035 C C . LEU A 1 279 ? 1.917 19.997 -6.072 1.00 78.81 279 LEU A C 1
ATOM 2037 O O . LEU A 1 279 ? 2.269 19.226 -6.968 1.00 78.81 279 LEU A O 1
ATOM 2041 N N . ALA A 1 280 ? 1.551 21.253 -6.336 1.00 78.00 280 ALA A N 1
ATOM 2042 C CA . ALA A 1 280 ? 1.559 21.829 -7.680 1.00 78.00 280 ALA A CA 1
ATOM 2043 C C . ALA A 1 280 ? 2.981 21.920 -8.272 1.00 78.00 280 ALA A C 1
ATOM 2045 O O . ALA A 1 280 ? 3.177 21.663 -9.463 1.00 78.00 280 ALA A O 1
ATOM 2046 N N . ALA A 1 281 ? 3.989 22.243 -7.455 1.00 73.88 281 ALA A N 1
ATOM 2047 C CA . ALA A 1 281 ? 5.394 22.243 -7.859 1.00 73.88 281 ALA A CA 1
ATOM 2048 C C . ALA A 1 281 ? 5.894 20.824 -8.186 1.00 73.88 281 ALA A C 1
ATOM 2050 O O . ALA A 1 281 ? 6.482 20.615 -9.250 1.00 73.88 281 ALA A O 1
ATOM 2051 N N . ALA A 1 282 ? 5.589 19.835 -7.340 1.00 76.75 282 ALA A N 1
ATOM 2052 C CA . ALA A 1 282 ? 5.942 18.433 -7.567 1.00 76.75 282 ALA A CA 1
ATOM 2053 C C . ALA A 1 282 ? 5.331 17.885 -8.871 1.00 76.75 282 ALA A C 1
ATOM 2055 O O . ALA A 1 282 ? 6.028 17.248 -9.661 1.00 76.75 282 ALA A O 1
ATOM 2056 N N . GLN A 1 283 ? 4.064 18.203 -9.160 1.00 79.50 283 GLN A N 1
ATOM 2057 C CA . GLN A 1 283 ? 3.411 17.839 -10.425 1.00 79.50 283 GLN A CA 1
ATOM 2058 C C . GLN A 1 283 ? 4.095 18.470 -11.650 1.00 79.50 283 GLN A C 1
ATOM 2060 O O . GLN A 1 283 ? 4.264 17.807 -12.678 1.00 79.50 283 GLN A O 1
ATOM 2065 N N . ARG A 1 284 ? 4.525 19.737 -11.557 1.00 77.69 284 ARG A N 1
ATOM 2066 C CA . ARG A 1 284 ? 5.273 20.415 -12.632 1.00 77.69 284 ARG A CA 1
ATOM 2067 C C . ARG A 1 284 ? 6.641 19.767 -12.862 1.00 77.69 284 ARG A C 1
ATOM 2069 O O . ARG A 1 284 ? 6.992 19.519 -14.013 1.00 77.69 284 ARG A O 1
ATOM 2076 N N . LEU A 1 285 ? 7.371 19.438 -11.794 1.00 81.88 285 LEU A N 1
ATOM 2077 C CA . LEU A 1 285 ? 8.658 18.735 -11.873 1.00 81.88 285 LEU A CA 1
ATOM 2078 C C . LEU A 1 285 ? 8.508 17.327 -12.466 1.00 81.88 285 LEU A C 1
ATOM 2080 O O . LEU A 1 285 ? 9.265 16.967 -13.365 1.00 81.88 285 LEU A O 1
ATOM 2084 N N . ALA A 1 286 ? 7.494 16.562 -12.050 1.00 76.38 286 ALA A N 1
ATOM 2085 C CA . ALA A 1 286 ? 7.203 15.244 -12.618 1.00 76.38 286 ALA A CA 1
ATOM 2086 C C . ALA A 1 286 ? 6.917 15.320 -14.130 1.00 76.38 286 ALA A C 1
ATOM 2088 O O . ALA A 1 286 ? 7.457 14.531 -14.907 1.00 76.38 286 ALA A O 1
ATOM 2089 N N . ARG A 1 287 ? 6.135 16.316 -14.569 1.00 76.19 287 ARG A N 1
ATOM 2090 C CA . ARG A 1 287 ? 5.850 16.547 -15.994 1.00 76.19 287 ARG A CA 1
ATOM 2091 C C . ARG A 1 287 ? 7.095 16.963 -16.784 1.00 76.19 287 ARG A C 1
ATOM 2093 O O . ARG A 1 287 ? 7.263 16.515 -17.916 1.00 76.19 287 ARG A O 1
ATOM 2100 N N . LEU A 1 288 ? 7.981 17.778 -16.206 1.00 78.94 288 LEU A N 1
ATOM 2101 C CA . LEU A 1 288 ? 9.276 18.106 -16.818 1.00 78.94 288 LEU A CA 1
ATOM 2102 C C . LEU A 1 288 ? 10.172 16.866 -16.936 1.00 78.94 288 LEU A C 1
ATOM 2104 O O . LEU A 1 288 ? 10.749 16.645 -17.996 1.00 78.94 288 LEU A O 1
ATOM 2108 N N . GLY A 1 289 ? 10.223 16.012 -15.909 1.00 77.38 289 GLY A N 1
ATOM 2109 C CA . GLY A 1 289 ? 10.940 14.734 -15.954 1.00 77.38 289 GLY A CA 1
ATOM 2110 C C . GLY A 1 289 ? 10.426 13.800 -17.055 1.00 77.38 289 GLY A C 1
ATOM 2111 O O . GLY A 1 289 ? 11.222 13.233 -17.800 1.00 77.38 289 GLY A O 1
ATOM 2112 N N . GLN A 1 290 ? 9.104 13.700 -17.228 1.00 74.81 290 GLN A N 1
ATOM 2113 C CA . GLN A 1 290 ? 8.489 12.944 -18.329 1.00 74.81 290 GLN A CA 1
ATOM 2114 C C . GLN A 1 290 ? 8.850 13.514 -19.710 1.00 74.81 290 GLN A C 1
ATOM 2116 O O . GLN A 1 290 ? 9.175 12.751 -20.617 1.00 74.81 290 GLN A O 1
ATOM 2121 N N . LEU A 1 291 ? 8.839 14.842 -19.873 1.00 76.19 291 LEU A N 1
ATOM 2122 C CA . LEU A 1 291 ? 9.237 15.494 -21.126 1.00 76.19 291 LEU A CA 1
ATOM 2123 C C . LEU A 1 291 ? 10.728 15.293 -21.433 1.00 76.19 291 LEU A C 1
ATOM 2125 O O . LEU A 1 291 ? 11.077 15.026 -22.580 1.00 76.19 291 LEU A O 1
ATOM 2129 N N . LEU A 1 292 ? 11.602 15.370 -20.426 1.00 75.50 292 LEU A N 1
ATOM 2130 C CA . LEU A 1 292 ? 13.032 15.091 -20.577 1.00 75.50 292 LEU A CA 1
ATOM 2131 C C . LEU A 1 292 ? 13.292 13.621 -20.934 1.00 75.50 292 LEU A C 1
ATOM 2133 O O . LEU A 1 292 ? 14.083 13.364 -21.839 1.00 75.50 292 LEU A O 1
ATOM 2137 N N . LYS A 1 293 ? 12.588 12.670 -20.299 1.00 75.31 293 LYS A N 1
ATOM 2138 C CA . LYS A 1 293 ? 12.657 11.240 -20.646 1.00 75.31 293 LYS A CA 1
ATOM 2139 C C . LYS A 1 293 ? 12.236 11.008 -22.103 1.00 75.31 293 LYS A C 1
ATOM 2141 O O . LYS A 1 293 ? 13.016 10.452 -22.869 1.00 75.31 293 LYS A O 1
ATOM 2146 N N . ALA A 1 294 ? 11.090 11.549 -22.523 1.00 73.25 294 ALA A N 1
ATOM 2147 C CA . ALA A 1 294 ? 10.612 11.439 -23.903 1.00 73.25 294 ALA A CA 1
ATOM 2148 C C . ALA A 1 294 ? 11.560 12.094 -24.933 1.00 73.25 294 ALA A C 1
ATOM 2150 O O . ALA A 1 294 ? 11.753 11.566 -26.027 1.00 73.25 294 ALA A O 1
ATOM 2151 N N . LEU A 1 295 ? 12.185 13.230 -24.598 1.00 70.50 295 LEU A N 1
ATOM 2152 C CA . LEU A 1 295 ? 13.186 13.877 -25.457 1.00 70.50 295 LEU A CA 1
ATOM 2153 C C . LEU A 1 295 ? 14.483 13.064 -25.560 1.00 70.50 295 LEU A C 1
ATOM 2155 O O . LEU A 1 295 ? 15.068 13.005 -26.641 1.00 70.50 295 LEU A O 1
ATOM 2159 N N . HIS A 1 296 ? 14.917 12.431 -24.467 1.00 69.88 296 HIS A N 1
ATOM 2160 C CA . HIS A 1 296 ? 16.081 11.547 -24.441 1.00 69.88 296 HIS A CA 1
ATOM 2161 C C . HIS A 1 296 ? 15.835 10.275 -25.269 1.00 69.88 296 HIS A C 1
ATOM 2163 O O . HIS A 1 296 ? 16.640 9.939 -26.134 1.00 69.88 296 HIS A O 1
ATOM 2169 N N . GLU A 1 297 ? 14.676 9.636 -25.098 1.00 70.12 297 GLU A N 1
ATOM 2170 C CA . GLU A 1 297 ? 14.245 8.451 -25.858 1.00 70.12 297 GLU A CA 1
ATOM 2171 C C . GLU A 1 297 ? 14.023 8.744 -27.354 1.00 70.12 297 GLU A C 1
ATOM 2173 O O . GLU A 1 297 ? 14.222 7.871 -28.199 1.00 70.12 297 GLU A O 1
ATOM 2178 N N . ALA A 1 298 ? 13.703 9.990 -27.719 1.00 59.06 298 ALA A N 1
ATOM 2179 C CA . ALA A 1 298 ? 13.618 10.426 -29.114 1.00 59.06 298 ALA A CA 1
ATOM 2180 C C . ALA A 1 298 ? 14.990 10.678 -29.787 1.00 59.06 298 ALA A C 1
ATOM 2182 O O . ALA A 1 298 ? 15.066 10.747 -31.020 1.00 59.06 298 ALA A O 1
ATOM 2183 N N . GLN A 1 299 ? 16.090 10.809 -29.030 1.00 54.47 299 GLN A N 1
ATOM 2184 C CA . GLN A 1 299 ? 17.428 11.018 -29.605 1.00 54.47 299 GLN A CA 1
ATOM 2185 C C . GLN A 1 299 ? 17.993 9.824 -30.404 1.00 54.47 299 GLN A C 1
ATOM 2187 O O . GLN A 1 299 ? 18.473 10.074 -31.517 1.00 54.47 299 GLN A O 1
ATOM 2192 N N . PRO A 1 300 ? 17.941 8.552 -29.946 1.00 54.91 300 PRO A N 1
ATOM 2193 C CA . PRO A 1 300 ? 18.443 7.421 -30.736 1.00 54.91 300 PRO A CA 1
ATOM 2194 C C . PRO A 1 300 ? 17.691 7.246 -32.065 1.00 54.91 300 PRO A C 1
ATOM 2196 O O . PRO A 1 300 ? 18.309 6.912 -33.080 1.00 54.91 300 PRO A O 1
ATOM 2199 N N . ALA A 1 301 ? 16.390 7.559 -32.107 1.00 50.34 301 ALA A N 1
ATOM 2200 C 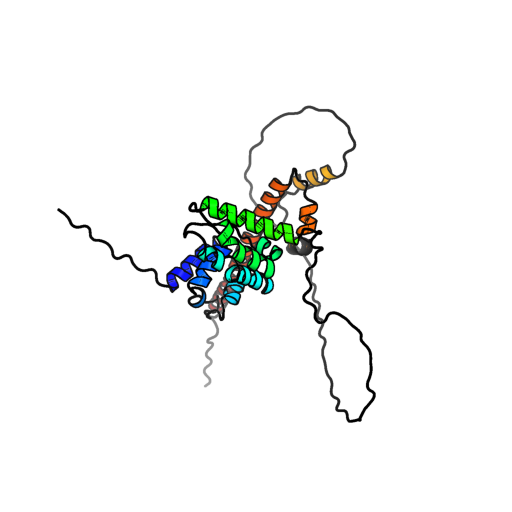CA . ALA A 1 301 ? 15.612 7.560 -33.346 1.00 50.34 301 ALA A CA 1
ATOM 2201 C C . ALA A 1 301 ? 16.142 8.601 -34.351 1.00 50.34 301 ALA A C 1
ATOM 2203 O O . ALA A 1 301 ? 16.360 8.275 -35.518 1.00 50.34 301 ALA A O 1
ATOM 2204 N N . LYS A 1 302 ? 16.446 9.829 -33.899 1.00 50.06 302 LYS A N 1
ATOM 2205 C CA . LYS A 1 302 ? 17.056 10.872 -34.747 1.00 50.06 302 LYS A CA 1
ATOM 2206 C C . LYS A 1 302 ? 18.461 10.505 -35.233 1.00 50.06 302 LYS A C 1
ATOM 2208 O O . LYS A 1 302 ? 18.758 10.721 -36.405 1.00 50.06 302 LYS A O 1
ATOM 2213 N N . GLN A 1 303 ? 19.315 9.937 -34.379 1.00 51.47 303 GLN A N 1
ATOM 2214 C CA . GLN A 1 303 ? 20.664 9.516 -34.788 1.00 51.47 303 GLN A CA 1
ATOM 2215 C C . GLN A 1 303 ? 20.637 8.363 -35.802 1.00 51.47 303 GLN A C 1
ATOM 2217 O O . GLN A 1 303 ? 21.436 8.349 -36.738 1.00 51.47 303 GLN A O 1
ATOM 2222 N N . THR A 1 304 ? 19.690 7.431 -35.658 1.00 52.94 304 THR A N 1
ATOM 2223 C CA . THR A 1 304 ? 19.481 6.338 -36.621 1.00 52.94 304 THR A CA 1
ATOM 2224 C C . THR A 1 304 ? 19.043 6.888 -37.979 1.00 52.94 304 THR A C 1
ATOM 2226 O O . THR A 1 304 ? 19.635 6.529 -38.994 1.00 52.94 304 THR A O 1
ATOM 2229 N N . LEU A 1 305 ? 18.092 7.830 -37.996 1.00 51.50 305 LEU A N 1
ATOM 2230 C CA . LEU A 1 305 ? 17.587 8.456 -39.224 1.00 51.50 305 LEU A CA 1
ATOM 2231 C C . LEU A 1 305 ? 18.680 9.258 -39.960 1.00 51.50 305 LEU A C 1
ATOM 2233 O O . LEU A 1 305 ? 18.797 9.169 -41.181 1.00 51.50 305 LEU A O 1
ATOM 2237 N N . ILE A 1 306 ? 19.541 9.968 -39.220 1.00 55.75 306 ILE A N 1
ATOM 2238 C CA . ILE A 1 306 ? 20.713 10.660 -39.787 1.00 55.75 306 ILE A CA 1
ATOM 2239 C C . ILE A 1 306 ? 21.713 9.650 -40.374 1.00 55.75 306 ILE A C 1
ATOM 2241 O O . ILE A 1 306 ? 22.142 9.826 -41.510 1.00 55.75 306 ILE A O 1
ATOM 2245 N N . ARG A 1 307 ? 22.030 8.548 -39.675 1.00 55.00 307 ARG A N 1
ATOM 2246 C CA . ARG A 1 307 ? 22.912 7.494 -40.220 1.00 55.00 307 ARG A CA 1
ATOM 2247 C C . ARG A 1 307 ? 22.366 6.852 -41.495 1.00 55.00 307 ARG A C 1
ATOM 2249 O O . ARG A 1 307 ? 23.147 6.609 -42.408 1.00 55.00 307 ARG A O 1
ATOM 2256 N N . THR A 1 308 ? 21.058 6.609 -41.589 1.00 56.62 308 THR A N 1
ATOM 2257 C CA . THR A 1 308 ? 20.450 6.073 -42.821 1.00 56.62 308 THR A CA 1
ATOM 2258 C C . THR A 1 308 ? 20.448 7.073 -43.977 1.00 56.62 308 THR A C 1
ATOM 2260 O O . THR A 1 308 ? 20.534 6.653 -45.125 1.00 56.62 308 THR A O 1
ATOM 2263 N N . LEU A 1 309 ? 20.398 8.381 -43.699 1.00 54.41 309 LEU A N 1
ATOM 2264 C CA . LEU A 1 309 ? 20.441 9.433 -44.725 1.00 54.41 309 LEU A CA 1
ATOM 2265 C C . LEU A 1 309 ? 21.870 9.814 -45.153 1.00 54.41 309 LEU A C 1
ATOM 2267 O O . LEU A 1 309 ? 22.053 10.333 -46.247 1.00 54.41 309 LEU A O 1
ATOM 2271 N N . SER A 1 310 ? 22.887 9.537 -44.332 1.00 58.41 310 SER A N 1
ATOM 2272 C CA . SER A 1 310 ? 24.308 9.716 -44.683 1.00 58.41 310 SER A CA 1
ATOM 2273 C C . SER A 1 310 ? 24.968 8.456 -45.271 1.00 58.41 310 SER A C 1
ATOM 2275 O O . SER A 1 310 ? 26.183 8.430 -45.438 1.00 58.41 310 SER A O 1
ATOM 2277 N N . GLY A 1 311 ? 24.193 7.400 -45.549 1.00 50.66 311 GLY A N 1
ATOM 2278 C CA . GLY A 1 311 ? 24.694 6.087 -45.980 1.00 50.66 311 GLY A CA 1
ATOM 2279 C C . GLY A 1 311 ? 24.774 5.856 -47.496 1.00 50.66 311 GLY A C 1
ATOM 2280 O O . GLY A 1 311 ? 25.229 4.793 -47.914 1.00 50.66 311 GLY A O 1
ATOM 2281 N N . THR A 1 312 ? 24.338 6.808 -48.323 1.00 53.28 312 THR A N 1
ATOM 2282 C CA . THR A 1 312 ? 24.341 6.693 -49.792 1.00 53.28 312 THR A CA 1
ATOM 2283 C C . THR A 1 312 ? 25.332 7.669 -50.419 1.00 53.28 312 THR A C 1
ATOM 2285 O O . THR A 1 312 ? 24.945 8.780 -50.761 1.00 53.28 312 THR A O 1
ATOM 2288 N N . ASP A 1 313 ? 26.603 7.261 -50.516 1.00 51.28 313 ASP A N 1
ATOM 2289 C CA . ASP A 1 313 ? 27.464 7.459 -51.701 1.00 51.28 313 ASP A CA 1
ATOM 2290 C C . ASP A 1 313 ? 28.923 7.068 -51.410 1.00 51.28 313 ASP A C 1
ATOM 2292 O O . ASP A 1 313 ? 29.689 7.845 -50.845 1.00 51.28 313 ASP A O 1
ATOM 2296 N N . SER A 1 314 ? 29.314 5.855 -51.826 1.00 46.66 314 SER A N 1
ATOM 2297 C CA . SER A 1 314 ? 30.678 5.494 -52.275 1.00 46.66 314 SER A CA 1
ATOM 2298 C C . SER A 1 314 ? 30.747 4.023 -52.712 1.00 46.66 314 SER A C 1
ATOM 2300 O O . SER A 1 314 ? 31.478 3.218 -52.142 1.00 46.66 314 SER A O 1
ATOM 2302 N N . SER A 1 315 ? 30.005 3.664 -53.766 1.00 46.34 315 SER A N 1
ATOM 2303 C CA . SER A 1 315 ? 30.310 2.462 -54.561 1.00 46.34 315 SER A CA 1
ATOM 2304 C C . SER A 1 315 ? 31.082 2.877 -55.816 1.00 46.34 315 SER A C 1
ATOM 2306 O O . SER A 1 315 ? 30.575 2.852 -56.937 1.00 46.34 315 SER A O 1
ATOM 2308 N N . GLY A 1 316 ? 32.308 3.361 -55.602 1.00 41.56 316 GLY A N 1
ATOM 2309 C CA . GLY A 1 316 ? 33.236 3.729 -56.667 1.00 41.56 316 GLY A CA 1
ATOM 2310 C C . GLY A 1 316 ? 33.980 2.498 -57.172 1.00 41.56 316 GLY A C 1
ATOM 2311 O O . GLY A 1 316 ? 35.032 2.153 -56.641 1.00 41.56 316 GLY A O 1
ATOM 2312 N N . ALA A 1 317 ? 33.434 1.825 -58.184 1.00 45.38 317 ALA A N 1
ATOM 2313 C CA . ALA A 1 317 ? 34.124 0.725 -58.846 1.00 45.38 317 ALA A CA 1
ATOM 2314 C C . ALA A 1 317 ? 35.369 1.230 -59.598 1.00 45.38 317 ALA A C 1
ATOM 2316 O O . ALA A 1 317 ? 35.283 2.176 -60.381 1.00 45.38 317 ALA A O 1
ATOM 2317 N N . VAL A 1 318 ? 36.503 0.548 -59.423 1.00 44.25 318 VAL A N 1
ATOM 2318 C CA . VAL A 1 318 ? 37.691 0.699 -60.276 1.00 44.25 318 VAL A CA 1
ATOM 2319 C C . VAL A 1 318 ? 38.057 -0.685 -60.818 1.00 44.25 318 VAL A C 1
ATOM 2321 O O . VAL A 1 318 ? 38.479 -1.538 -60.037 1.00 44.25 318 VAL A O 1
ATOM 2324 N N . PRO A 1 319 ? 37.887 -0.947 -62.126 1.00 51.22 319 PRO A N 1
ATOM 2325 C CA . PRO A 1 319 ? 38.378 -2.169 -62.742 1.00 51.22 319 PRO A CA 1
ATOM 2326 C C . PRO A 1 319 ? 39.877 -2.028 -63.036 1.00 51.22 319 PRO A C 1
ATOM 2328 O O . PRO A 1 319 ? 40.295 -1.105 -63.735 1.00 51.22 319 PRO A O 1
ATOM 2331 N N . THR A 1 320 ? 40.687 -2.949 -62.524 1.00 55.06 320 THR A N 1
ATOM 2332 C CA . THR A 1 320 ? 42.089 -3.096 -62.936 1.00 55.06 320 THR A CA 1
ATOM 2333 C C . THR A 1 320 ? 42.174 -4.026 -64.142 1.00 55.06 320 THR A C 1
ATOM 2335 O O . THR A 1 320 ? 41.867 -5.215 -64.015 1.00 55.06 320 THR A O 1
ATOM 2338 N N . SER A 1 321 ? 42.599 -3.474 -65.280 1.00 55.16 321 SER A N 1
ATOM 2339 C CA . SER A 1 321 ? 43.195 -4.227 -66.394 1.00 55.16 321 SER A CA 1
ATOM 2340 C C . SER A 1 321 ? 44.674 -4.510 -66.132 1.00 55.16 321 SER A C 1
ATOM 2342 O O . SER A 1 321 ? 45.291 -3.691 -65.412 1.00 55.16 321 SER A O 1
#

Foldseek 3Di:
DDDDPPPPPPDQDLQNVLVVLLVVLVVPPDCNLVSLLVCVVSVSQQSDAAPVRHRDPDSLSVQCRSVPDDSVLSVLSVLCSVQANNLLCVLADVPADQPDDSVLSVLCPNPNSNVLSVCLNVQCPPPNDSVSSNVSSVVSSVVSSVVSVDPPPDDDDDDDDDDDDDDDDDDDDDDDDDDDDDDDDDDDDDDDDDDDDDDDDDDDDDDDDDDDDDDDDDDDDDDDDPVVVVVVVVVPVPPDPCDPVNVVVVVVVVVPDDVVVVLVPDDPVCNVVVVVVVVVVVVVVVVVVVVVVVVVVCVVVVVVVVCVVVVDDDPDDDDDD

Secondary structure (DSSP, 8-state):
-------------HHHHHHHHHHHHHH-SS-HHHHHHHHHHTTGGGG-B-TTSPBPSSHHHHHHHHH-S-HHHHHHHHHHIIIIIHHHHHHS-TT------HHHHHHHHHHHHHHHHHHHHHHHTT---HHHHHHHHHHHHHHHHHHHH-TT------------------------------------------------------------------------THHHHHHHHTT--S-----HHHHHHHHHHHHHS-HHHHHHTS-TTTHHHHHHHHHHHHHHHHHHHHHHHHHHHHHHHHHHHHHHHS-----------

pLDDT: mean 70.1, std 24.29, range [28.94, 97.88]

Sequence (321 aa):
MTVALSGSAEVETPRERAVRRVEELKRAVGGVLEVLAAIYRDEDWRYLHDDTGAPFAGFGQFVQYTLGGSASNARRYRQGVETLVVPLRDLTAPDTRIPVTPNDIAQLGQSGARRVVAAAPDVLDGISDSRAQTAALRELIDEVIAERHSPTSTDGAVSSDDESSMLPAIPAALPRAPAGDVAAAGDYCRDMASDSMGADPLSRAVDAVTGRDDRPDMAAGPATDCQKLARAQSMMIARATISGADLQAVLSTVLSVDPVTAADGVDAANSAQTARDCLAAAQRLARLGQLLKALHEAQPAKQTLIRTLSGTDSSGAVPTS

Organism: NCBI:txid487514

Radius of gyration: 31.48 Å; chains: 1; bounding box: 97×72×100 Å